Protein AF-A0A0R0M655-F1 (afdb_monomer_lite)

Radius of gyration: 24.69 Å; chains: 1; bounding box: 55×78×70 Å

Structure (mmCIF, N/CA/C/O backbone):
data_AF-A0A0R0M655-F1
#
_entry.id   AF-A0A0R0M655-F1
#
loop_
_atom_site.group_PDB
_atom_site.id
_atom_site.type_symbol
_atom_site.label_atom_id
_atom_site.label_alt_id
_atom_site.label_comp_id
_atom_site.label_asym_id
_atom_site.label_entity_id
_atom_site.label_seq_id
_atom_site.pdbx_PDB_ins_code
_atom_site.Cartn_x
_atom_site.Cartn_y
_atom_site.Cartn_z
_atom_site.occupancy
_atom_site.B_iso_or_equiv
_atom_site.auth_seq_id
_atom_site.auth_comp_id
_atom_site.auth_asym_id
_atom_site.auth_atom_id
_atom_site.pdbx_PDB_model_num
ATOM 1 N N . MET A 1 1 ? -12.885 -9.183 21.866 1.00 70.94 1 MET A N 1
ATOM 2 C CA . MET A 1 1 ? -13.455 -9.940 20.725 1.00 70.94 1 MET A CA 1
ATOM 3 C C . MET A 1 1 ? -13.372 -9.062 19.484 1.00 70.94 1 MET A C 1
ATOM 5 O O . MET A 1 1 ? -13.630 -7.865 19.609 1.00 70.94 1 MET A O 1
ATOM 9 N N . LEU A 1 2 ? -12.959 -9.618 18.338 1.00 75.00 2 LEU A N 1
ATOM 10 C CA . LEU A 1 2 ? -13.003 -8.901 17.060 1.00 75.00 2 LEU A CA 1
ATOM 11 C C . LEU A 1 2 ? -14.464 -8.648 16.699 1.00 75.00 2 LEU A C 1
ATOM 13 O O . LEU A 1 2 ? -15.230 -9.602 16.621 1.00 75.00 2 LEU A O 1
ATOM 17 N N . VAL A 1 3 ? -14.828 -7.379 16.528 1.00 75.56 3 VAL A N 1
ATOM 18 C CA . VAL A 1 3 ? -16.195 -6.992 16.172 1.00 75.56 3 VAL A CA 1
ATOM 19 C C . VAL A 1 3 ? -16.318 -6.842 14.666 1.00 75.56 3 VAL A C 1
ATOM 21 O O . VAL A 1 3 ? -17.218 -7.428 14.093 1.00 75.56 3 VAL A O 1
ATOM 24 N N . SER A 1 4 ? -15.424 -6.089 14.021 1.00 87.25 4 SER A N 1
ATOM 25 C CA . SER A 1 4 ? -15.444 -5.888 12.566 1.00 87.25 4 SER A CA 1
ATOM 26 C C . SER A 1 4 ? -14.122 -5.315 12.043 1.00 87.25 4 SER A C 1
ATOM 28 O O . SER A 1 4 ? -13.258 -4.883 12.816 1.00 87.25 4 SER A O 1
ATOM 30 N N . LEU A 1 5 ? -13.964 -5.322 10.717 1.00 91.25 5 LEU A N 1
ATOM 31 C CA . LEU A 1 5 ? -12.872 -4.670 10.000 1.00 91.25 5 LEU A CA 1
ATOM 32 C C . LEU A 1 5 ? -13.436 -3.745 8.933 1.00 91.25 5 LEU A C 1
ATOM 34 O O . LEU A 1 5 ? -14.319 -4.140 8.170 1.00 91.25 5 LEU A O 1
ATOM 38 N N . SER A 1 6 ? -12.861 -2.553 8.839 1.00 92.25 6 SER A N 1
ATOM 39 C CA . SER A 1 6 ? -13.280 -1.560 7.864 1.00 92.25 6 SER A CA 1
ATOM 40 C C . SER A 1 6 ? -12.094 -0.916 7.161 1.00 92.25 6 SER A C 1
ATOM 42 O O . SER A 1 6 ? -11.014 -0.801 7.737 1.00 92.25 6 SER A O 1
ATOM 44 N N . ILE A 1 7 ? -12.299 -0.485 5.920 1.00 94.62 7 ILE A N 1
ATOM 45 C CA . ILE A 1 7 ? -11.318 0.274 5.142 1.00 94.62 7 ILE A CA 1
ATOM 46 C C . ILE A 1 7 ? -11.792 1.712 5.041 1.00 94.62 7 ILE A C 1
ATOM 48 O O . ILE A 1 7 ? -12.784 1.940 4.367 1.00 94.62 7 ILE A O 1
ATOM 52 N N . ILE A 1 8 ? -11.096 2.658 5.668 1.00 93.69 8 ILE A N 1
ATOM 53 C CA . ILE A 1 8 ? -11.367 4.091 5.503 1.00 93.69 8 ILE A CA 1
ATOM 54 C C . ILE A 1 8 ? -10.490 4.622 4.375 1.00 93.69 8 ILE A C 1
ATOM 56 O O . ILE A 1 8 ? -9.272 4.442 4.417 1.00 93.69 8 ILE A O 1
ATOM 60 N N . HIS A 1 9 ? -11.096 5.276 3.391 1.00 94.69 9 HIS A N 1
ATOM 61 C CA . HIS A 1 9 ? -10.393 5.942 2.301 1.00 94.69 9 HIS A CA 1
ATOM 62 C C . HIS A 1 9 ? -10.374 7.456 2.538 1.00 94.69 9 HIS A C 1
ATOM 64 O O . HIS A 1 9 ? -11.423 8.089 2.515 1.00 94.69 9 HIS A O 1
ATOM 70 N N . PHE A 1 10 ? -9.186 8.026 2.734 1.00 92.94 10 PHE A N 1
ATOM 71 C CA . PHE A 1 10 ? -8.955 9.466 2.798 1.00 92.94 10 PHE A CA 1
ATOM 72 C C . PHE A 1 10 ? -8.415 9.966 1.456 1.00 92.94 10 PHE A C 1
ATOM 74 O O . PHE A 1 10 ? -7.309 9.591 1.048 1.00 92.94 10 PHE A O 1
ATOM 81 N N . GLU A 1 11 ? -9.184 10.820 0.784 1.00 90.62 11 GLU A N 1
ATOM 82 C CA . GLU A 1 11 ? -8.738 11.501 -0.433 1.00 90.62 11 GLU A CA 1
ATOM 83 C C . GLU A 1 11 ? -8.268 12.912 -0.080 1.00 90.62 11 GLU A C 1
ATOM 85 O O . GLU A 1 11 ? -9.074 13.760 0.293 1.00 90.62 11 GLU A O 1
ATOM 90 N N . CYS A 1 12 ? -6.964 13.156 -0.189 1.00 88.94 12 CYS A N 1
ATOM 91 C CA . CYS A 1 12 ? -6.378 14.489 -0.051 1.00 88.94 12 CYS A CA 1
ATOM 92 C C . CYS A 1 12 ? -6.313 15.187 -1.414 1.00 88.94 12 CYS A C 1
ATOM 94 O O . CYS A 1 12 ? -6.464 14.551 -2.459 1.00 88.94 12 CYS A O 1
ATOM 96 N N . THR A 1 13 ? -6.004 16.484 -1.435 1.00 83.12 13 THR A N 1
ATOM 97 C CA . THR A 1 13 ? -5.699 17.159 -2.704 1.00 83.12 13 THR A CA 1
ATOM 98 C C . THR A 1 13 ? -4.403 16.595 -3.303 1.00 83.12 13 THR A C 1
ATOM 100 O O . THR A 1 13 ? -3.372 16.575 -2.624 1.00 83.12 13 THR A O 1
ATOM 103 N N . GLY A 1 14 ? -4.435 16.170 -4.570 1.00 87.00 14 GLY A N 1
ATOM 104 C CA . GLY A 1 14 ? -3.282 15.615 -5.294 1.00 87.00 14 GLY A CA 1
ATOM 105 C C . GLY A 1 14 ? -3.545 14.223 -5.882 1.00 87.00 14 GLY A C 1
ATOM 106 O O . GLY A 1 14 ? -4.688 13.785 -5.979 1.00 87.00 14 GLY A O 1
ATOM 107 N N . SER A 1 15 ? -2.482 13.529 -6.306 1.00 89.62 15 SER A N 1
ATOM 108 C CA . SER A 1 15 ? -2.548 12.167 -6.877 1.00 89.62 15 SER A CA 1
ATOM 109 C C . SER A 1 15 ? -2.462 11.050 -5.828 1.00 89.62 15 SER A C 1
ATOM 111 O O . SER A 1 15 ? -2.791 9.895 -6.128 1.00 89.62 15 SER A O 1
ATOM 113 N N . LYS A 1 16 ? -2.007 11.376 -4.610 1.00 94.69 16 LYS A N 1
ATOM 114 C CA . LYS A 1 16 ? -1.809 10.428 -3.509 1.00 94.69 16 LYS A CA 1
ATOM 115 C C . LYS A 1 16 ? -3.070 10.299 -2.647 1.00 94.69 16 LYS A C 1
ATOM 117 O O . LYS A 1 16 ? -3.687 11.288 -2.263 1.00 94.69 16 LYS A O 1
ATOM 122 N N . GLN A 1 17 ? -3.414 9.063 -2.304 1.00 94.88 17 GLN A N 1
ATOM 123 C CA . GLN A 1 17 ? -4.550 8.679 -1.463 1.00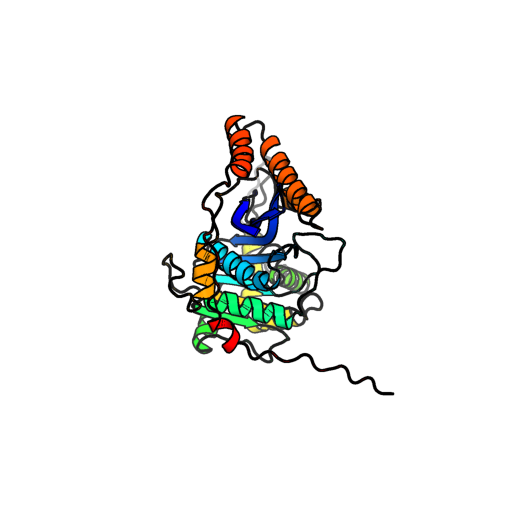 94.88 17 GLN A CA 1
ATOM 124 C C . GLN A 1 17 ? -4.059 7.835 -0.282 1.00 94.88 17 GLN A C 1
ATOM 126 O O . GLN A 1 17 ? -3.101 7.066 -0.422 1.00 94.88 17 GLN A O 1
ATOM 131 N N . ILE A 1 18 ? -4.723 7.949 0.874 1.00 96.94 18 ILE A N 1
ATOM 132 C CA . ILE A 1 18 ? -4.410 7.150 2.069 1.00 96.94 18 ILE A CA 1
ATOM 133 C C . ILE A 1 18 ? -5.587 6.251 2.423 1.00 96.94 18 ILE A C 1
ATOM 135 O O . ILE A 1 18 ? -6.720 6.701 2.562 1.00 96.94 18 ILE A O 1
ATOM 139 N N . PHE A 1 19 ? -5.305 4.973 2.648 1.00 97.69 19 PHE A N 1
ATOM 140 C CA . PHE A 1 19 ? -6.289 3.999 3.107 1.00 97.69 19 PHE A CA 1
ATOM 141 C C . PHE A 1 19 ? -5.895 3.484 4.479 1.00 97.69 19 PHE A C 1
ATOM 143 O O . PHE A 1 19 ? -4.747 3.087 4.670 1.00 97.69 19 PHE A O 1
ATOM 150 N N . PHE A 1 20 ? -6.835 3.419 5.416 1.00 97.50 20 PHE A N 1
ATOM 151 C CA . PHE A 1 20 ? -6.651 2.770 6.713 1.00 97.50 20 PHE A CA 1
ATOM 152 C C . PHE A 1 20 ? -7.454 1.480 6.779 1.00 97.50 20 PHE A C 1
ATOM 154 O O . PHE A 1 20 ? -8.659 1.491 6.560 1.00 97.50 20 PHE A O 1
ATOM 161 N N . LEU A 1 21 ? -6.808 0.386 7.176 1.00 96.88 21 LEU A N 1
ATOM 162 C CA . LEU A 1 21 ? -7.503 -0.775 7.715 1.00 96.88 21 LEU A CA 1
ATOM 163 C C . LEU A 1 21 ? -7.728 -0.524 9.206 1.00 96.88 21 LEU A C 1
ATOM 165 O O . LEU A 1 21 ? -6.765 -0.464 9.975 1.00 96.88 21 LEU A O 1
ATOM 169 N N . VAL A 1 22 ? -8.985 -0.390 9.611 1.00 95.69 22 VAL A N 1
ATOM 170 C CA . VAL A 1 22 ? -9.403 -0.140 10.992 1.00 95.69 22 VAL A CA 1
ATOM 171 C C . VAL A 1 22 ? -10.070 -1.382 11.554 1.00 95.69 22 VAL A C 1
ATOM 173 O O . VAL A 1 22 ? -10.961 -1.968 10.942 1.00 95.69 22 VAL A O 1
ATOM 176 N N . GLN A 1 23 ? -9.629 -1.785 12.739 1.00 93.94 23 GLN A N 1
ATOM 177 C CA . GLN A 1 23 ? -10.195 -2.893 13.482 1.00 93.94 23 GLN A CA 1
ATOM 178 C C . GLN A 1 23 ? -11.063 -2.378 14.623 1.00 93.94 23 GLN A C 1
ATOM 180 O O . GLN A 1 23 ? -10.585 -1.632 15.479 1.00 93.94 23 GLN A O 1
ATOM 185 N N . LYS A 1 24 ? -12.325 -2.817 14.654 1.00 91.88 24 LYS A N 1
ATOM 186 C CA . LYS A 1 24 ? -13.229 -2.576 15.775 1.00 91.88 24 LYS A CA 1
ATOM 187 C C . LYS A 1 24 ? -13.068 -3.696 16.797 1.00 91.88 24 LYS A C 1
ATOM 189 O O . LYS A 1 24 ? -13.368 -4.860 16.515 1.00 91.88 24 LYS A O 1
ATOM 194 N N . LEU A 1 25 ? -12.595 -3.352 17.989 1.00 91.50 25 LEU A N 1
ATOM 195 C CA . LEU A 1 25 ? -12.369 -4.292 19.085 1.00 91.50 25 LEU A CA 1
ATOM 196 C C . LEU A 1 25 ? -13.248 -3.936 20.277 1.00 91.50 25 LEU A C 1
ATOM 198 O O . LEU A 1 25 ? -13.269 -2.791 20.718 1.00 91.50 25 LEU A O 1
ATOM 202 N N . LYS A 1 26 ? -13.922 -4.937 20.847 1.00 90.69 26 LYS A N 1
ATOM 203 C CA . LYS A 1 26 ? -14.566 -4.818 22.161 1.00 90.69 26 LYS A CA 1
ATOM 204 C C . LYS A 1 26 ? -13.667 -5.452 23.218 1.00 90.69 26 LYS A C 1
ATOM 206 O O . LYS A 1 26 ? -13.375 -6.655 23.123 1.00 90.69 26 LYS A O 1
ATOM 211 N N . LYS A 1 27 ? -13.242 -4.656 24.202 1.00 91.00 27 LYS A N 1
ATOM 212 C CA . LYS A 1 27 ? -12.564 -5.116 25.424 1.00 91.00 27 LYS A CA 1
ATOM 213 C C . LYS A 1 27 ? -13.353 -4.612 26.625 1.00 91.00 27 LYS A C 1
ATOM 215 O O . LYS A 1 27 ? -13.578 -3.412 26.762 1.00 91.00 27 LYS A O 1
ATOM 220 N N . ASP A 1 28 ? -13.808 -5.549 27.448 1.00 90.12 28 ASP A N 1
ATOM 221 C CA . ASP A 1 28 ? -14.716 -5.295 28.565 1.00 90.12 28 ASP A CA 1
ATOM 222 C C . ASP A 1 28 ? -15.976 -4.536 28.103 1.00 90.12 28 ASP A C 1
ATOM 224 O O . ASP A 1 28 ? -16.728 -5.018 27.249 1.00 90.12 28 ASP A O 1
ATOM 228 N N . VAL A 1 29 ? -16.186 -3.332 28.636 1.00 89.12 29 VAL A N 1
ATOM 229 C CA . VAL A 1 29 ? -17.304 -2.439 28.300 1.00 89.12 29 VAL A CA 1
ATOM 230 C C . VAL A 1 29 ? -16.948 -1.380 27.251 1.00 89.12 29 VAL A C 1
ATOM 232 O O . VAL A 1 29 ? -17.822 -0.622 26.842 1.00 89.12 29 VAL A O 1
ATOM 235 N N . LYS A 1 30 ? -15.689 -1.313 26.797 1.00 90.19 30 LYS A N 1
ATOM 236 C CA . LYS A 1 30 ? -15.210 -0.292 25.852 1.00 90.19 30 LYS A CA 1
ATOM 237 C C . LYS A 1 30 ? -15.072 -0.846 24.430 1.00 90.19 30 LYS A C 1
ATOM 239 O O . LYS A 1 30 ? -14.717 -2.011 24.219 1.00 90.19 30 LYS A O 1
ATOM 244 N N . ILE A 1 31 ? -15.332 0.018 23.449 1.00 90.44 31 ILE A N 1
ATOM 245 C CA . ILE A 1 31 ? -15.137 -0.240 22.018 1.00 90.44 31 ILE A CA 1
ATOM 246 C C . ILE A 1 31 ? -13.997 0.649 21.523 1.00 90.44 31 ILE A C 1
ATOM 248 O O . ILE A 1 31 ? -14.005 1.849 21.776 1.00 90.44 31 ILE A O 1
ATOM 252 N N . PHE A 1 32 ? -13.053 0.054 20.800 1.00 92.31 32 PHE A N 1
ATOM 253 C CA . PHE A 1 32 ? -11.907 0.732 20.202 1.00 92.31 32 PHE A CA 1
ATOM 254 C C . PHE A 1 32 ? -11.952 0.599 18.678 1.00 92.31 32 PHE A C 1
ATOM 256 O O . PHE A 1 32 ? -12.207 -0.494 18.166 1.00 92.31 32 PHE A O 1
ATOM 263 N N . PHE A 1 33 ? -11.656 1.685 17.970 1.00 93.38 33 PHE A N 1
ATOM 264 C CA . PHE A 1 33 ? -11.451 1.754 16.527 1.00 93.38 33 PHE A CA 1
ATOM 265 C C . PHE A 1 33 ? -9.967 1.979 16.261 1.00 93.38 33 PHE A C 1
ATOM 267 O O . PHE A 1 33 ? -9.453 3.093 16.281 1.00 93.38 33 PHE A O 1
ATOM 274 N N . THR A 1 34 ? -9.238 0.893 16.044 1.00 94.50 34 THR A N 1
ATOM 275 C CA . THR A 1 34 ? -7.778 0.934 15.966 1.00 94.50 34 THR A CA 1
ATOM 276 C C . THR A 1 34 ? -7.314 0.768 14.521 1.00 94.50 34 THR A C 1
ATOM 278 O O . THR A 1 34 ? -7.527 -0.301 13.943 1.00 94.50 34 THR A O 1
ATOM 281 N N . PRO A 1 35 ? -6.626 1.758 13.922 1.00 95.69 35 PRO A N 1
ATOM 282 C CA . PRO A 1 35 ? -5.867 1.545 12.697 1.00 95.69 35 PRO A CA 1
ATOM 283 C C . PRO A 1 35 ? -4.814 0.450 12.897 1.00 95.69 35 PRO A C 1
ATOM 285 O O . PRO A 1 35 ? -3.936 0.525 13.760 1.00 95.69 35 PRO A O 1
ATOM 288 N N . VAL A 1 36 ? -4.902 -0.606 12.098 1.00 95.56 36 VAL A N 1
ATOM 289 C CA . VAL A 1 36 ? -4.018 -1.780 12.175 1.00 95.56 36 VAL A CA 1
ATOM 290 C C . VAL A 1 36 ? -3.048 -1.853 10.999 1.00 95.56 36 VAL A C 1
ATOM 292 O O . VAL A 1 36 ? -1.945 -2.399 11.143 1.00 95.56 36 VAL A O 1
ATOM 295 N N . ALA A 1 37 ? -3.434 -1.272 9.863 1.00 97.00 37 ALA A N 1
ATOM 296 C CA . ALA A 1 37 ? -2.602 -1.069 8.687 1.00 97.00 37 ALA A CA 1
ATOM 297 C C . ALA A 1 37 ? -3.004 0.219 7.960 1.00 97.00 37 ALA A C 1
ATOM 299 O O . ALA A 1 37 ? -4.132 0.684 8.101 1.00 97.00 37 ALA A O 1
ATOM 300 N N . ALA A 1 38 ? -2.084 0.769 7.177 1.00 97.94 38 ALA A N 1
ATOM 301 C CA . ALA A 1 38 ? -2.349 1.867 6.266 1.00 97.94 38 ALA A CA 1
ATOM 302 C C . ALA A 1 38 ? -1.604 1.667 4.948 1.00 97.94 38 ALA A C 1
ATOM 304 O O . ALA A 1 38 ? -0.556 1.016 4.921 1.00 97.94 38 ALA A O 1
ATOM 305 N N . ALA A 1 39 ? -2.156 2.237 3.882 1.00 98.00 39 ALA A N 1
ATOM 306 C CA . ALA A 1 39 ? -1.580 2.263 2.550 1.00 98.00 39 ALA A CA 1
ATOM 307 C C . ALA A 1 39 ? -1.529 3.689 2.014 1.00 98.00 39 ALA A C 1
ATOM 309 O O . ALA A 1 39 ? -2.521 4.402 2.128 1.00 98.00 39 ALA A O 1
ATOM 310 N N . ILE A 1 40 ? -0.405 4.064 1.404 1.00 97.94 40 ILE A N 1
ATOM 311 C CA . ILE A 1 40 ? -0.308 5.236 0.531 1.00 97.94 40 ILE A CA 1
ATOM 312 C C . ILE A 1 40 ? -0.278 4.716 -0.897 1.00 97.94 40 ILE A C 1
ATOM 314 O O . ILE A 1 40 ? 0.557 3.870 -1.238 1.00 97.94 40 ILE A O 1
ATOM 318 N N . ILE A 1 41 ? -1.205 5.212 -1.705 1.00 97.06 41 ILE A N 1
ATOM 319 C CA . ILE A 1 41 ? -1.360 4.826 -3.099 1.00 97.06 41 ILE A CA 1
ATOM 320 C C . ILE A 1 41 ? -1.312 6.079 -3.953 1.00 97.06 41 ILE A C 1
ATOM 322 O O . ILE A 1 41 ? -1.997 7.052 -3.654 1.00 97.06 41 ILE A O 1
ATOM 326 N N . GLU A 1 42 ? -0.559 6.031 -5.040 1.00 96.19 42 GLU A N 1
ATOM 327 C CA . GLU A 1 42 ? -0.583 7.062 -6.063 1.00 96.19 42 GLU A CA 1
ATOM 328 C C . GLU A 1 42 ? -1.182 6.487 -7.346 1.00 96.19 42 GLU A C 1
ATOM 330 O O . GLU A 1 42 ? -0.764 5.429 -7.826 1.00 96.19 42 GLU A O 1
ATOM 335 N N . LYS A 1 43 ? -2.172 7.179 -7.914 1.00 92.69 43 LYS A N 1
ATOM 336 C CA . LYS A 1 43 ? -2.754 6.816 -9.208 1.00 92.69 43 LYS A CA 1
ATOM 337 C C . LYS A 1 43 ? -2.353 7.856 -10.248 1.00 92.69 43 LYS A C 1
ATOM 339 O O . LYS A 1 43 ? -2.613 9.042 -10.062 1.00 92.69 43 LYS A O 1
ATOM 344 N N . LYS A 1 44 ? -1.737 7.404 -11.341 1.00 92.12 44 LYS A N 1
ATOM 345 C CA . LYS A 1 44 ? -1.359 8.240 -12.488 1.00 92.12 44 LYS A CA 1
ATOM 346 C C . LYS A 1 44 ? -1.883 7.597 -13.759 1.00 92.12 44 LYS A C 1
ATOM 348 O O . LYS A 1 44 ? -1.474 6.491 -14.100 1.00 92.12 44 LYS A O 1
ATOM 353 N N . ASP A 1 45 ? -2.796 8.289 -14.431 1.00 88.06 45 ASP A N 1
ATOM 354 C CA . ASP A 1 45 ? -3.471 7.817 -15.638 1.00 88.06 45 ASP A CA 1
ATOM 355 C C . ASP A 1 45 ? -4.042 6.396 -15.452 1.00 88.06 45 ASP A C 1
ATOM 357 O O . ASP A 1 45 ? -4.967 6.153 -14.673 1.00 88.06 45 ASP A O 1
ATOM 361 N N . THR A 1 46 ? -3.445 5.441 -16.153 1.00 88.19 46 THR A N 1
ATOM 362 C CA . THR A 1 46 ? -3.801 4.025 -16.224 1.00 88.19 46 THR A CA 1
ATOM 363 C C . THR A 1 46 ? -2.963 3.147 -15.292 1.00 88.19 46 THR A C 1
ATOM 365 O O . THR A 1 46 ? -3.140 1.924 -15.283 1.00 88.19 46 THR A O 1
ATOM 368 N N . ALA A 1 47 ? -2.047 3.736 -14.522 1.00 92.19 47 ALA A N 1
ATOM 369 C CA . ALA A 1 47 ? -1.113 3.053 -13.642 1.00 92.19 47 ALA A CA 1
ATOM 370 C C . ALA A 1 47 ? -1.411 3.311 -12.159 1.00 92.19 47 ALA A C 1
ATOM 372 O O . ALA A 1 47 ? -1.877 4.384 -11.761 1.00 92.19 47 ALA A O 1
ATOM 373 N N . LEU A 1 48 ? -1.113 2.309 -11.334 1.00 94.94 48 LEU A N 1
ATOM 374 C CA . LEU A 1 48 ? -1.288 2.359 -9.888 1.00 94.94 48 LEU A CA 1
ATOM 375 C C . LEU A 1 48 ? 0.038 2.042 -9.200 1.00 94.94 48 LEU A C 1
ATOM 377 O O . LEU A 1 48 ? 0.653 1.014 -9.479 1.00 94.94 48 LEU A O 1
ATOM 381 N N . PHE A 1 49 ? 0.459 2.901 -8.281 1.00 96.75 49 PHE A N 1
ATOM 382 C CA . PHE A 1 49 ? 1.676 2.719 -7.505 1.00 96.75 49 PHE A CA 1
ATOM 383 C C . PHE A 1 49 ? 1.357 2.596 -6.025 1.00 96.75 49 PHE A C 1
ATOM 385 O O . PHE A 1 49 ? 0.741 3.476 -5.424 1.00 96.75 49 PHE A O 1
ATOM 392 N N . ILE A 1 50 ? 1.800 1.493 -5.426 1.00 97.56 50 ILE A N 1
ATOM 393 C CA . ILE A 1 50 ? 1.737 1.316 -3.979 1.00 97.56 50 ILE A CA 1
ATOM 394 C C . ILE A 1 50 ? 3.030 1.865 -3.385 1.00 97.56 50 ILE A C 1
ATOM 396 O O . ILE A 1 50 ? 4.049 1.171 -3.333 1.00 97.56 50 ILE A O 1
ATOM 400 N N . GLU A 1 51 ? 2.975 3.120 -2.947 1.00 96.69 51 GLU A N 1
ATOM 401 C CA . GLU A 1 51 ? 4.125 3.837 -2.400 1.00 96.69 51 GLU A CA 1
ATOM 402 C C . GLU A 1 51 ? 4.554 3.257 -1.050 1.00 96.69 51 GLU A C 1
ATOM 404 O O . GLU A 1 51 ? 5.738 3.003 -0.812 1.00 96.69 51 GLU A O 1
ATOM 409 N N . ALA A 1 52 ? 3.586 3.019 -0.161 1.00 96.62 52 ALA A N 1
ATOM 410 C CA . ALA A 1 52 ? 3.863 2.546 1.185 1.00 96.62 52 ALA A CA 1
ATOM 411 C C . ALA A 1 52 ? 2.739 1.664 1.731 1.00 96.62 52 ALA A C 1
ATOM 413 O O . ALA A 1 52 ? 1.558 1.949 1.556 1.00 96.62 52 ALA A O 1
ATOM 414 N N . ILE A 1 53 ? 3.127 0.631 2.481 1.00 96.69 53 ILE A N 1
ATOM 415 C CA . ILE A 1 53 ? 2.255 -0.068 3.426 1.00 96.69 53 ILE A CA 1
ATOM 416 C C . ILE A 1 53 ? 2.934 -0.066 4.779 1.00 96.69 53 ILE A C 1
ATOM 418 O O . ILE A 1 53 ? 4.098 -0.453 4.906 1.00 96.69 53 ILE A O 1
ATOM 422 N N . ASP A 1 54 ? 2.180 0.312 5.798 1.00 96.19 54 ASP A N 1
ATOM 423 C CA . ASP A 1 54 ? 2.646 0.310 7.171 1.00 96.19 54 ASP A CA 1
ATOM 424 C C . ASP A 1 54 ? 1.610 -0.346 8.085 1.00 96.19 54 ASP A C 1
ATOM 426 O O . ASP A 1 54 ? 0.426 -0.437 7.777 1.00 96.19 54 ASP A O 1
ATOM 430 N N . THR A 1 55 ? 2.061 -0.839 9.230 1.00 95.06 55 THR A N 1
ATOM 431 C CA . THR A 1 55 ? 1.204 -1.495 10.223 1.00 95.0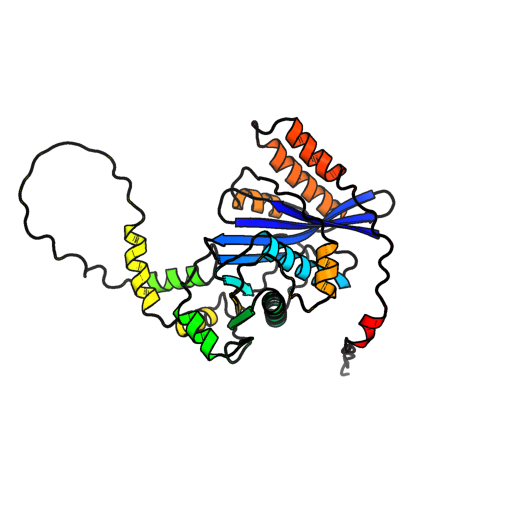6 55 THR A CA 1
ATOM 432 C C . THR A 1 55 ? 1.518 -0.999 11.621 1.00 95.06 55 THR A C 1
ATOM 434 O O . THR A 1 55 ? 2.683 -0.845 11.984 1.00 95.06 55 THR A O 1
ATOM 437 N N . THR A 1 56 ? 0.500 -0.798 12.451 1.00 93.69 56 THR A N 1
ATOM 438 C CA . THR A 1 56 ? 0.727 -0.398 13.849 1.00 93.69 56 THR A CA 1
ATOM 439 C C . THR A 1 56 ? 1.207 -1.576 14.685 1.00 93.69 56 THR A C 1
ATOM 441 O O . THR A 1 56 ? 1.914 -1.418 15.672 1.00 93.69 56 THR A O 1
ATOM 444 N N . GLY A 1 57 ? 0.853 -2.794 14.297 1.00 92.06 57 GLY A N 1
ATOM 445 C CA . GLY A 1 57 ? 1.160 -3.979 15.081 1.00 92.06 57 GLY A CA 1
ATOM 446 C C . GLY A 1 57 ? 0.067 -4.353 16.093 1.00 92.06 57 GLY A C 1
ATOM 447 O O . GLY A 1 57 ? 0.180 -5.378 16.758 1.00 92.06 57 GLY A O 1
ATOM 448 N N . LEU A 1 58 ? -1.002 -3.554 16.170 1.00 93.31 58 LEU A N 1
ATOM 449 C CA . LEU A 1 58 ? -2.087 -3.683 17.148 1.00 93.31 58 LEU A CA 1
ATOM 450 C C . LEU A 1 58 ? -3.220 -4.628 16.720 1.00 93.31 58 LEU A C 1
ATOM 452 O O . LEU A 1 58 ? -4.250 -4.689 17.377 1.00 93.31 58 LEU A O 1
ATOM 456 N N . PHE A 1 59 ? -3.047 -5.347 15.611 1.00 94.25 59 PHE A N 1
ATOM 457 C CA . PHE A 1 59 ? -4.063 -6.260 15.094 1.00 94.25 59 PHE A CA 1
ATOM 458 C C . PHE A 1 59 ? -4.300 -7.438 16.052 1.00 94.25 59 PHE A C 1
ATOM 460 O O . PHE A 1 59 ? -3.350 -8.148 16.393 1.00 94.25 59 PHE A O 1
ATOM 467 N N . GLU A 1 60 ? -5.560 -7.692 16.411 1.00 93.12 60 GLU A N 1
ATOM 468 C CA . GLU A 1 60 ? -5.978 -8.820 17.252 1.00 93.12 60 GLU A CA 1
ATOM 469 C C . GLU A 1 60 ? -6.967 -9.750 16.514 1.00 93.12 60 GLU A C 1
ATOM 471 O O . GLU A 1 60 ? -8.043 -9.307 16.119 1.00 93.12 60 GLU A O 1
ATOM 476 N N . PRO A 1 61 ? -6.671 -11.052 16.339 1.00 92.31 61 PRO A N 1
ATOM 477 C CA . PRO A 1 61 ? -5.503 -11.770 16.845 1.00 92.31 61 PRO A CA 1
ATOM 478 C C . PRO A 1 61 ? -4.257 -11.590 15.955 1.00 92.31 61 PRO A C 1
ATOM 480 O O . PRO A 1 61 ? -4.333 -11.572 14.725 1.00 92.31 61 PRO A O 1
ATOM 483 N N . ARG A 1 62 ? -3.089 -11.459 16.597 1.00 89.62 62 ARG A N 1
ATOM 484 C CA . ARG A 1 62 ? -1.817 -11.033 15.981 1.00 89.62 62 ARG A CA 1
ATOM 485 C C . ARG A 1 62 ? -1.357 -11.906 14.813 1.00 89.62 62 ARG A C 1
ATOM 487 O O . ARG A 1 62 ? -0.826 -11.389 13.832 1.00 89.62 62 ARG A O 1
ATOM 494 N N . ASP A 1 63 ? -1.547 -13.213 14.928 1.00 88.31 63 ASP A N 1
ATOM 495 C CA . ASP A 1 63 ? -1.163 -14.234 13.950 1.00 88.31 63 ASP A CA 1
ATOM 496 C C . ASP A 1 63 ? -1.902 -14.095 12.612 1.00 88.31 63 ASP A C 1
ATOM 498 O O . ASP A 1 63 ? -1.405 -14.547 11.581 1.00 88.31 63 ASP A O 1
ATOM 502 N N . LYS A 1 64 ? -3.055 -13.417 12.600 1.00 89.12 64 LYS A N 1
ATOM 503 C CA . LYS A 1 64 ? -3.850 -13.210 11.385 1.00 89.12 64 LYS A CA 1
ATOM 504 C C . LYS A 1 64 ? -3.557 -11.913 10.647 1.00 89.12 64 LYS A C 1
ATOM 506 O O . LYS A 1 64 ? -4.037 -11.755 9.525 1.00 89.12 64 LYS A O 1
ATOM 511 N N . GLN A 1 65 ? -2.749 -11.014 11.217 1.00 92.19 65 GLN A N 1
ATOM 512 C CA . GLN A 1 65 ? -2.523 -9.689 10.633 1.00 92.19 65 GLN A CA 1
ATOM 513 C C . GLN A 1 65 ? -2.068 -9.768 9.173 1.00 92.19 65 GLN A C 1
ATOM 515 O O . GLN A 1 65 ? -2.589 -9.037 8.342 1.00 92.19 65 GLN A O 1
ATOM 520 N N . THR A 1 66 ? -1.127 -10.655 8.842 1.00 92.00 66 THR A N 1
ATOM 521 C CA . THR A 1 66 ? -0.582 -10.761 7.479 1.00 92.00 66 THR A CA 1
ATOM 522 C C . THR A 1 66 ? -1.670 -11.028 6.438 1.00 92.00 66 THR A C 1
ATOM 524 O O . THR A 1 66 ? -1.701 -10.336 5.425 1.00 92.00 66 THR A O 1
ATOM 527 N N . TYR A 1 67 ? -2.591 -11.960 6.700 1.00 91.62 67 TYR A N 1
ATOM 528 C CA . TYR A 1 67 ? -3.664 -12.305 5.761 1.00 91.62 67 TYR A CA 1
ATOM 529 C C . TYR A 1 67 ? -4.668 -11.164 5.577 1.00 91.62 67 TYR A C 1
ATOM 531 O O . TYR A 1 67 ? -5.120 -10.896 4.462 1.00 91.62 67 TYR A O 1
ATOM 539 N N . PHE A 1 68 ? -4.995 -10.455 6.661 1.00 92.88 68 PHE A N 1
ATOM 540 C CA . PHE A 1 68 ? -5.868 -9.287 6.583 1.00 92.88 68 PHE A CA 1
ATOM 541 C C . PHE A 1 68 ? -5.177 -8.109 5.894 1.00 92.88 68 PHE A C 1
ATOM 543 O O . PHE A 1 68 ? -5.797 -7.469 5.058 1.00 92.88 68 PHE A O 1
ATOM 550 N N . THR A 1 69 ? -3.889 -7.853 6.131 1.00 95.25 69 THR A N 1
ATOM 551 C CA . THR A 1 69 ? -3.161 -6.810 5.391 1.00 95.25 69 THR A CA 1
ATOM 552 C C . THR A 1 69 ? -3.069 -7.135 3.895 1.00 95.25 69 THR A C 1
ATOM 554 O O . THR A 1 69 ? -3.214 -6.236 3.074 1.00 95.25 69 THR A O 1
ATOM 557 N N . GLN A 1 70 ? -2.887 -8.403 3.512 1.00 94.62 70 GLN A N 1
ATOM 558 C CA . GLN A 1 70 ? -2.919 -8.815 2.100 1.00 94.62 70 GLN A CA 1
ATOM 559 C C . GLN A 1 70 ? -4.296 -8.589 1.476 1.00 94.62 70 GLN A C 1
ATOM 561 O O . GLN A 1 70 ? -4.398 -7.969 0.422 1.00 94.62 70 GLN A O 1
ATOM 566 N N . SER A 1 71 ? -5.354 -9.040 2.154 1.00 92.56 71 SER A N 1
ATOM 567 C CA . SER A 1 71 ? -6.736 -8.860 1.689 1.00 92.56 71 SER A CA 1
ATOM 568 C C . SER A 1 71 ? -7.103 -7.377 1.570 1.00 92.56 71 SER A C 1
ATOM 570 O O . SER A 1 71 ? -7.751 -6.976 0.610 1.00 92.56 71 SER A O 1
ATOM 572 N N . PHE A 1 72 ? -6.625 -6.553 2.505 1.00 95.69 72 PHE A N 1
ATOM 573 C CA . PHE A 1 72 ? -6.760 -5.098 2.490 1.00 95.69 72 PHE A CA 1
ATOM 574 C C . PHE A 1 72 ? -6.127 -4.475 1.242 1.00 95.69 72 PHE A C 1
ATOM 576 O O . PHE A 1 72 ? -6.786 -3.709 0.546 1.00 95.69 72 PHE A O 1
ATOM 583 N N . ILE A 1 73 ? -4.887 -4.850 0.915 1.00 96.25 73 ILE A N 1
ATOM 584 C CA . ILE A 1 73 ? -4.192 -4.359 -0.284 1.00 96.25 73 ILE A CA 1
ATOM 585 C C . ILE A 1 73 ? -4.935 -4.776 -1.557 1.00 96.25 73 ILE A C 1
ATOM 587 O O . ILE A 1 73 ? -5.178 -3.939 -2.421 1.00 96.25 73 ILE A O 1
ATOM 591 N N . LEU A 1 74 ? -5.340 -6.046 -1.660 1.00 93.06 74 LEU A N 1
ATOM 592 C CA . LEU A 1 74 ? -6.091 -6.548 -2.816 1.00 93.06 74 LEU A CA 1
ATOM 593 C C . LEU A 1 74 ? -7.409 -5.791 -3.010 1.00 93.06 74 LEU A C 1
ATOM 595 O O . LEU A 1 74 ? -7.747 -5.431 -4.133 1.00 93.06 74 LEU A O 1
ATOM 599 N N . LYS A 1 75 ? -8.113 -5.489 -1.915 1.00 91.62 75 LYS A N 1
ATOM 600 C CA . LYS A 1 75 ? -9.364 -4.729 -1.952 1.00 91.62 75 LYS A CA 1
ATOM 601 C C . LYS A 1 75 ? -9.162 -3.280 -2.399 1.00 91.62 75 LYS A C 1
ATOM 603 O O . LYS A 1 75 ? -9.991 -2.759 -3.136 1.00 91.62 75 LYS A O 1
ATOM 608 N N . ILE A 1 76 ? -8.056 -2.640 -2.010 1.00 94.25 76 ILE A N 1
ATOM 609 C CA . ILE A 1 76 ? -7.695 -1.304 -2.513 1.00 94.25 76 ILE A CA 1
ATOM 610 C C . ILE A 1 76 ? -7.399 -1.348 -4.016 1.00 94.25 76 ILE A C 1
ATOM 612 O O . ILE A 1 76 ? -7.891 -0.501 -4.759 1.00 94.25 76 ILE A O 1
ATOM 616 N N . ILE A 1 77 ? -6.622 -2.338 -4.468 1.00 93.38 77 ILE A N 1
ATOM 617 C CA . ILE A 1 77 ? -6.296 -2.520 -5.890 1.00 93.38 77 ILE A CA 1
ATOM 618 C C . ILE A 1 77 ? -7.579 -2.715 -6.712 1.00 93.38 77 ILE A C 1
ATOM 620 O O . ILE A 1 77 ? -7.733 -2.089 -7.760 1.00 93.38 77 ILE A O 1
ATOM 624 N N . GLU A 1 78 ? -8.507 -3.545 -6.227 1.00 89.50 78 GLU A N 1
ATOM 625 C CA . GLU A 1 78 ? -9.819 -3.762 -6.850 1.00 89.50 78 GLU A CA 1
ATOM 626 C C . GLU A 1 78 ? -10.642 -2.478 -6.924 1.00 89.50 78 GLU A C 1
ATOM 628 O O . GLU A 1 78 ? -11.167 -2.142 -7.983 1.00 89.50 78 GLU A O 1
ATOM 633 N N . TYR A 1 79 ? -10.725 -1.758 -5.803 1.00 91.00 79 TYR A N 1
ATOM 634 C CA . TYR A 1 79 ? -11.501 -0.530 -5.677 1.00 91.00 79 TYR A CA 1
ATOM 635 C C . TYR A 1 79 ? -11.001 0.570 -6.621 1.00 91.00 79 TYR A C 1
ATOM 637 O O . TYR A 1 79 ? -11.798 1.207 -7.307 1.00 91.00 79 TYR A O 1
ATOM 645 N N . LEU A 1 80 ? -9.685 0.793 -6.673 1.00 91.00 80 LEU A N 1
ATOM 646 C CA . LEU A 1 80 ? -9.104 1.856 -7.493 1.00 91.00 80 LEU A CA 1
ATOM 647 C C . LEU A 1 80 ? -9.071 1.507 -8.978 1.00 91.00 80 LEU A C 1
ATOM 649 O O . LEU A 1 80 ? -9.220 2.406 -9.815 1.00 91.00 80 LEU A O 1
ATOM 653 N N . GLY A 1 81 ? -8.862 0.228 -9.297 1.00 88.75 81 GLY A N 1
ATOM 654 C CA . GLY A 1 81 ? -8.646 -0.252 -10.654 1.00 88.75 81 GLY A CA 1
ATOM 655 C C . GLY A 1 81 ? -7.386 0.328 -11.310 1.00 88.75 81 GLY A C 1
ATOM 656 O O . GLY A 1 81 ? -6.904 1.416 -10.986 1.00 88.75 81 GLY A O 1
ATOM 657 N N . TYR A 1 82 ? -6.846 -0.407 -12.275 1.00 88.75 82 TYR A N 1
ATOM 658 C CA . TYR A 1 82 ? -5.731 0.033 -13.111 1.00 88.75 82 TYR A CA 1
ATOM 659 C C . TYR A 1 82 ? -5.808 -0.673 -14.467 1.00 88.75 82 TYR A C 1
ATOM 661 O O . TYR A 1 82 ? -6.260 -1.820 -14.551 1.00 88.75 82 TYR A O 1
ATOM 669 N N . GLU A 1 83 ? -5.400 0.023 -15.527 1.00 85.50 83 GLU A N 1
ATOM 670 C CA . GLU A 1 83 ? -5.518 -0.470 -16.906 1.00 85.50 83 GLU A CA 1
ATOM 671 C C . GLU A 1 83 ? -4.176 -0.964 -17.445 1.00 85.50 83 GLU A C 1
ATOM 673 O O . GLU A 1 83 ? -4.113 -2.033 -18.049 1.00 85.50 83 GLU A O 1
ATOM 678 N N . ASN A 1 84 ? -3.093 -0.230 -17.179 1.00 87.38 84 ASN A N 1
ATOM 679 C CA . ASN A 1 84 ? -1.774 -0.533 -17.722 1.00 87.38 84 ASN A CA 1
ATOM 680 C C . ASN A 1 84 ? -0.967 -1.427 -16.785 1.00 87.38 84 ASN A C 1
ATOM 682 O O . ASN A 1 84 ? -0.595 -2.547 -17.148 1.00 87.38 84 ASN A O 1
ATOM 686 N N . HIS A 1 85 ? -0.649 -0.926 -15.590 1.00 91.69 85 HIS A N 1
ATOM 687 C CA . HIS A 1 85 ? 0.184 -1.660 -14.646 1.00 91.69 85 HIS A CA 1
ATOM 688 C C . HIS A 1 85 ? -0.013 -1.228 -13.199 1.00 91.69 85 HIS A C 1
ATOM 690 O O . HIS A 1 85 ? -0.414 -0.105 -12.901 1.00 91.69 85 HIS A O 1
ATOM 696 N N . LEU A 1 86 ? 0.297 -2.168 -12.320 1.00 94.69 86 LEU A N 1
ATOM 697 C CA . LEU A 1 86 ? 0.458 -1.991 -10.894 1.00 94.69 86 LEU A CA 1
ATOM 698 C C . LEU A 1 86 ? 1.952 -2.073 -10.591 1.00 94.69 86 LEU A C 1
ATOM 700 O O . LEU A 1 86 ? 2.632 -2.956 -11.108 1.00 94.69 86 LEU A O 1
ATOM 704 N N . GLU A 1 87 ? 2.479 -1.204 -9.743 1.00 95.69 87 GLU A N 1
ATOM 705 C CA . GLU A 1 87 ? 3.876 -1.281 -9.325 1.00 95.69 87 GLU A CA 1
ATOM 706 C C . GLU A 1 87 ? 4.079 -0.973 -7.844 1.00 95.69 87 GLU A C 1
ATOM 708 O O . GLU A 1 87 ? 3.287 -0.285 -7.200 1.00 95.69 87 GLU A O 1
ATOM 713 N N . CYS A 1 88 ? 5.151 -1.526 -7.280 1.00 96.75 88 CYS A N 1
ATOM 714 C CA . CYS A 1 88 ? 5.620 -1.169 -5.948 1.00 96.75 88 CYS A CA 1
ATOM 715 C C . CYS A 1 88 ? 7.135 -1.360 -5.830 1.00 96.75 88 CYS A C 1
ATOM 717 O O . CYS A 1 88 ? 7.731 -2.252 -6.449 1.00 96.75 88 CYS A O 1
ATOM 719 N N . PHE A 1 89 ? 7.746 -0.563 -4.959 1.00 95.62 89 PHE A N 1
ATOM 720 C CA . PHE A 1 89 ? 9.125 -0.751 -4.533 1.00 95.62 89 PHE A CA 1
ATOM 721 C C . PHE A 1 89 ? 9.171 -1.441 -3.170 1.00 95.62 89 PHE A C 1
ATOM 723 O O . PHE A 1 89 ? 8.814 -0.880 -2.137 1.00 95.62 89 PHE A O 1
ATOM 730 N N . SER A 1 90 ? 9.669 -2.672 -3.150 1.00 95.06 90 SER A N 1
ATOM 731 C CA . SER A 1 90 ? 9.865 -3.449 -1.933 1.00 95.06 90 SER A CA 1
ATOM 732 C C . SER A 1 90 ? 11.158 -3.032 -1.235 1.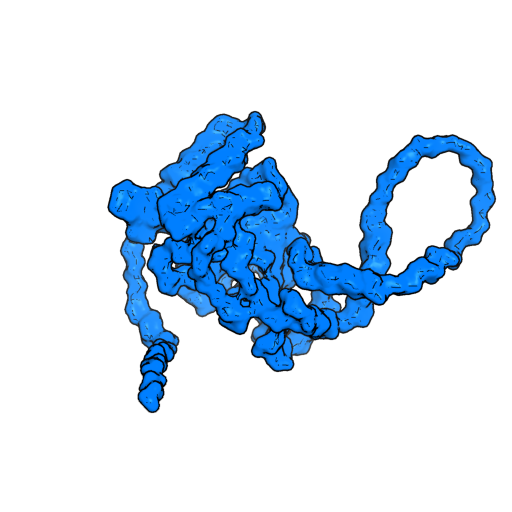00 95.06 90 SER A C 1
ATOM 734 O O . SER A 1 90 ? 12.202 -3.649 -1.447 1.00 95.06 90 SER A O 1
ATOM 736 N N . HIS A 1 91 ? 11.092 -2.023 -0.369 1.00 92.62 91 HIS A N 1
ATOM 737 C CA . HIS A 1 91 ? 12.218 -1.601 0.463 1.00 92.62 91 HIS A CA 1
ATOM 738 C C . HIS A 1 91 ? 11.779 -1.446 1.929 1.00 92.62 91 HIS A C 1
ATOM 740 O O . HIS A 1 91 ? 10.941 -0.592 2.221 1.00 92.62 91 HIS A O 1
ATOM 746 N N . PRO A 1 92 ? 12.294 -2.261 2.869 1.00 91.75 92 PRO A N 1
ATOM 747 C CA . PRO A 1 92 ? 11.853 -2.189 4.255 1.00 91.75 92 PRO A CA 1
ATOM 748 C C . PRO A 1 92 ? 12.361 -0.907 4.917 1.00 91.75 92 PRO A C 1
ATOM 750 O O . PRO A 1 92 ? 13.563 -0.653 4.957 1.00 91.75 92 PRO A O 1
ATOM 753 N N . LYS A 1 93 ? 11.440 -0.133 5.491 1.00 90.56 93 LYS A N 1
ATOM 754 C CA . LYS A 1 93 ? 11.735 1.040 6.322 1.00 90.56 93 LYS A CA 1
ATOM 755 C C . LYS A 1 93 ? 11.159 0.838 7.731 1.00 90.56 93 LYS A C 1
ATOM 757 O O . LYS A 1 93 ? 10.121 0.184 7.848 1.00 90.56 93 LYS A O 1
ATOM 762 N N . PRO A 1 94 ? 11.796 1.372 8.793 1.00 86.25 94 PRO A N 1
ATOM 763 C CA . PRO A 1 94 ? 11.313 1.217 10.170 1.00 86.25 94 PRO A CA 1
ATOM 764 C C . PRO A 1 94 ? 9.874 1.714 10.376 1.00 86.25 94 PRO A C 1
ATOM 766 O O . PRO A 1 94 ? 9.074 1.036 11.017 1.00 86.25 94 PRO A O 1
ATOM 769 N N . ALA A 1 95 ? 9.551 2.868 9.792 1.00 86.19 95 ALA A N 1
ATOM 770 C CA . ALA A 1 95 ? 8.221 3.461 9.764 1.00 86.19 95 ALA A CA 1
ATOM 771 C C . ALA A 1 95 ? 8.084 4.327 8.505 1.00 86.19 95 ALA A C 1
ATOM 773 O O . ALA A 1 95 ? 9.070 4.904 8.042 1.00 86.19 95 ALA A O 1
ATOM 774 N N . MET A 1 96 ? 6.874 4.396 7.952 1.00 91.56 96 MET A N 1
ATOM 775 C CA . MET A 1 96 ? 6.551 5.252 6.801 1.00 91.56 96 MET A CA 1
ATOM 776 C C . MET A 1 96 ? 5.287 6.074 7.055 1.00 91.56 96 MET A C 1
ATOM 778 O O . MET A 1 96 ? 5.260 7.266 6.768 1.00 91.56 96 MET A O 1
ATOM 782 N N . ILE A 1 97 ? 4.259 5.446 7.629 1.00 95.56 97 ILE A N 1
ATOM 783 C CA . ILE A 1 97 ? 2.958 6.074 7.893 1.00 95.56 97 ILE A CA 1
ATOM 784 C C . ILE A 1 97 ? 2.747 6.200 9.399 1.00 95.56 97 ILE A C 1
ATOM 786 O O . ILE A 1 97 ? 2.425 7.268 9.901 1.00 95.56 97 ILE A O 1
ATOM 790 N N . PHE A 1 98 ? 2.979 5.124 10.151 1.00 94.69 98 PHE A N 1
ATOM 791 C CA . PHE A 1 98 ? 2.812 5.137 11.601 1.00 94.69 98 PHE A CA 1
ATOM 792 C C . PHE A 1 98 ? 4.170 5.341 12.260 1.00 94.69 98 PHE A C 1
ATOM 794 O O . PHE A 1 98 ? 4.842 4.370 12.621 1.00 94.69 98 PHE A O 1
ATOM 801 N N . ILE A 1 99 ? 4.585 6.600 12.419 1.00 91.69 99 ILE A N 1
ATOM 802 C CA . ILE A 1 99 ? 5.834 6.928 13.113 1.00 91.69 99 ILE A CA 1
ATOM 803 C C . ILE A 1 99 ? 5.694 6.534 14.588 1.00 91.69 99 ILE A C 1
ATOM 805 O O . ILE A 1 99 ? 5.133 7.248 15.412 1.00 91.69 99 ILE A O 1
ATOM 809 N N . LYS A 1 100 ? 6.182 5.337 14.922 1.00 75.94 100 LYS A N 1
ATOM 810 C CA . LYS A 1 100 ? 6.252 4.829 16.292 1.00 75.94 100 LYS A CA 1
ATOM 811 C C . LYS A 1 100 ? 7.631 5.072 16.882 1.00 75.94 100 LYS A C 1
ATOM 813 O O . LYS A 1 100 ? 8.641 4.895 16.211 1.00 75.94 100 LYS A O 1
ATOM 818 N N . LYS A 1 101 ? 7.662 5.352 18.186 1.00 62.12 101 LYS A N 1
ATOM 819 C CA . LYS A 1 101 ? 8.895 5.392 18.990 1.00 62.12 101 LYS A CA 1
ATOM 820 C C . LYS A 1 101 ? 9.365 4.015 19.493 1.00 62.12 101 LYS A C 1
ATOM 822 O O . LYS A 1 101 ? 10.399 3.947 20.142 1.00 62.12 101 LYS A O 1
ATOM 827 N N . ASN A 1 102 ? 8.627 2.937 19.211 1.00 60.81 102 ASN A N 1
ATOM 828 C CA . ASN A 1 102 ? 8.912 1.595 19.738 1.00 60.81 102 ASN A CA 1
ATOM 829 C C . ASN A 1 102 ? 9.415 0.636 18.649 1.00 60.81 102 ASN A C 1
ATOM 831 O O . ASN A 1 102 ? 9.097 0.814 17.472 1.00 60.81 102 ASN A O 1
ATOM 835 N N . ASP A 1 103 ? 10.112 -0.423 19.077 1.00 66.62 103 ASP A N 1
ATOM 836 C CA . ASP A 1 103 ? 10.712 -1.479 18.249 1.00 66.62 103 ASP A CA 1
ATOM 837 C C . ASP A 1 103 ? 9.671 -2.288 17.459 1.00 66.62 103 ASP A C 1
ATOM 839 O O . ASP A 1 103 ? 9.285 -3.410 17.804 1.00 66.62 103 ASP A O 1
ATOM 843 N N . LYS A 1 104 ? 9.190 -1.721 16.354 1.00 76.06 104 LYS A N 1
ATOM 844 C CA . LYS A 1 104 ? 8.421 -2.470 15.370 1.00 76.06 104 LYS A CA 1
ATOM 845 C C . LYS A 1 104 ? 9.337 -3.500 14.707 1.00 76.06 104 LYS A C 1
ATOM 847 O O . LYS A 1 104 ? 10.440 -3.182 14.269 1.00 76.06 104 LYS A O 1
ATOM 852 N N . TYR A 1 105 ? 8.854 -4.737 14.572 1.00 82.88 105 TYR A N 1
ATOM 853 C CA . TYR A 1 105 ? 9.569 -5.754 13.804 1.00 82.88 105 TYR A CA 1
ATOM 854 C C . TYR A 1 105 ? 9.722 -5.306 12.347 1.00 82.88 105 TYR A C 1
ATOM 856 O O . TYR A 1 105 ? 8.743 -5.253 11.595 1.00 82.88 105 TYR A O 1
ATOM 864 N N . LEU A 1 106 ? 10.960 -5.020 11.951 1.00 86.38 106 LEU A N 1
ATOM 865 C CA . LEU A 1 106 ? 11.298 -4.735 10.569 1.00 86.38 106 LEU A CA 1
ATOM 866 C C . LEU A 1 106 ? 11.367 -6.047 9.786 1.00 86.38 106 LEU A C 1
ATOM 868 O O . LEU A 1 106 ? 12.154 -6.948 10.090 1.00 86.38 106 LEU A O 1
ATOM 872 N N . VAL A 1 107 ? 10.526 -6.160 8.760 1.00 88.94 107 VAL A N 1
ATOM 873 C CA . VAL A 1 107 ? 10.512 -7.336 7.892 1.00 88.94 107 VAL A CA 1
ATOM 874 C C . VAL A 1 107 ? 11.824 -7.392 7.117 1.00 88.94 107 VAL A C 1
ATOM 876 O O . VAL A 1 107 ? 12.250 -6.410 6.513 1.00 88.94 107 VAL A O 1
ATOM 879 N N . ASN A 1 108 ? 12.466 -8.562 7.111 1.00 93.06 108 ASN A N 1
ATOM 880 C CA . ASN A 1 108 ? 13.656 -8.781 6.294 1.00 93.06 108 ASN A CA 1
ATOM 881 C C . ASN A 1 108 ? 13.348 -8.469 4.812 1.00 93.06 108 ASN A C 1
ATOM 883 O O . ASN A 1 108 ? 12.321 -8.944 4.316 1.00 93.06 108 ASN A O 1
ATOM 887 N N . PRO A 1 109 ? 14.230 -7.764 4.085 1.00 93.06 109 PRO A N 1
ATOM 888 C CA . PRO A 1 109 ? 13.920 -7.319 2.731 1.00 93.06 109 PRO A CA 1
ATOM 889 C C . PRO A 1 109 ? 13.513 -8.440 1.760 1.00 93.06 109 PRO A C 1
ATOM 891 O O . PRO A 1 109 ? 12.565 -8.278 0.998 1.00 93.06 109 PRO A O 1
ATOM 894 N N . LYS A 1 110 ? 14.133 -9.627 1.847 1.00 93.06 110 LYS A N 1
ATOM 895 C CA . LYS A 1 110 ? 13.756 -10.788 1.021 1.00 93.06 110 LYS A CA 1
ATOM 896 C C . LYS A 1 110 ? 12.345 -11.291 1.340 1.00 93.06 110 LYS A C 1
ATOM 898 O O . LYS A 1 110 ? 11.613 -11.699 0.442 1.00 93.06 110 LYS A O 1
ATOM 903 N N . LYS A 1 111 ? 11.954 -11.275 2.620 1.00 93.50 111 LYS A N 1
ATOM 904 C CA . LYS A 1 111 ? 10.590 -11.640 3.038 1.00 93.50 111 LYS A CA 1
ATOM 905 C C . LYS A 1 111 ? 9.572 -10.610 2.551 1.00 93.50 111 LYS A C 1
ATOM 907 O O . LYS A 1 111 ? 8.499 -11.016 2.122 1.00 93.50 111 LYS A O 1
ATOM 912 N N . LEU A 1 112 ? 9.913 -9.321 2.599 1.00 94.62 112 LEU A N 1
ATOM 913 C CA . LEU A 1 112 ? 9.058 -8.245 2.095 1.00 94.62 112 LEU A CA 1
ATOM 914 C C . LEU A 1 112 ? 8.872 -8.344 0.574 1.00 94.62 112 LEU A C 1
ATOM 916 O O . LEU A 1 112 ? 7.749 -8.248 0.094 1.00 94.62 112 LEU A O 1
ATOM 920 N N . LEU A 1 113 ? 9.940 -8.642 -0.170 1.00 94.75 113 LEU A N 1
ATOM 921 C CA . LEU A 1 113 ? 9.858 -8.847 -1.616 1.00 94.75 113 LEU A CA 1
ATOM 922 C C . LEU A 1 113 ? 8.925 -10.008 -1.966 1.00 94.75 113 LEU A C 1
ATOM 924 O O . LEU A 1 113 ? 8.046 -9.867 -2.806 1.00 94.75 113 LEU A O 1
ATOM 928 N N . ASN A 1 114 ? 9.085 -11.143 -1.283 1.00 93.75 114 ASN A N 1
ATOM 929 C CA . ASN A 1 114 ? 8.222 -12.306 -1.477 1.00 93.75 114 ASN A CA 1
ATOM 930 C C . ASN A 1 114 ? 6.765 -12.025 -1.072 1.00 93.75 114 ASN A C 1
ATOM 932 O O . ASN A 1 114 ? 5.844 -12.573 -1.665 1.00 93.75 114 ASN A O 1
ATOM 936 N N . TYR A 1 115 ? 6.552 -11.183 -0.059 1.00 94.75 115 TYR A N 1
ATOM 937 C CA . TYR A 1 115 ? 5.220 -10.733 0.336 1.00 94.75 115 TYR A CA 1
ATOM 938 C C . TYR A 1 115 ? 4.545 -9.940 -0.791 1.00 94.75 115 TYR A C 1
ATOM 940 O O . TYR A 1 115 ? 3.415 -10.256 -1.155 1.00 94.75 115 TYR A O 1
ATOM 948 N N . TRP A 1 116 ? 5.253 -8.972 -1.378 1.00 96.56 116 TRP A N 1
ATOM 949 C CA . TRP A 1 116 ? 4.752 -8.178 -2.500 1.00 96.56 116 TRP A CA 1
ATOM 950 C C . TRP A 1 116 ? 4.523 -8.999 -3.758 1.00 96.56 116 TRP A C 1
ATOM 952 O O . TRP A 1 116 ? 3.463 -8.903 -4.369 1.00 96.56 116 TRP A O 1
ATOM 962 N N . TYR A 1 117 ? 5.487 -9.850 -4.100 1.00 93.44 117 TYR A N 1
ATOM 963 C CA . TYR A 1 117 ? 5.396 -10.734 -5.252 1.00 93.44 117 TYR A CA 1
ATOM 964 C C . TYR A 1 117 ? 4.125 -11.595 -5.200 1.00 93.44 117 TYR A C 1
ATOM 966 O O . TYR A 1 117 ? 3.362 -11.587 -6.155 1.00 93.44 117 TYR A O 1
ATOM 974 N N . LYS A 1 118 ? 3.812 -12.211 -4.051 1.00 92.06 118 LYS A N 1
ATOM 975 C CA . LYS A 1 118 ? 2.574 -12.993 -3.873 1.00 92.06 118 LYS A CA 1
ATOM 976 C C . LYS A 1 118 ? 1.294 -12.175 -4.044 1.00 92.06 118 LYS A C 1
ATOM 978 O O . LYS A 1 118 ? 0.347 -12.656 -4.651 1.00 92.06 118 LYS A O 1
ATOM 983 N N . ILE A 1 119 ? 1.248 -10.951 -3.513 1.00 93.31 119 ILE A N 1
ATOM 984 C CA . ILE A 1 119 ? 0.088 -10.064 -3.710 1.00 93.31 119 ILE A CA 1
ATOM 985 C C . ILE A 1 119 ? -0.113 -9.794 -5.201 1.00 93.31 119 ILE A C 1
ATOM 987 O O . ILE A 1 119 ? -1.236 -9.859 -5.692 1.00 93.31 119 ILE A O 1
ATOM 991 N N . PHE A 1 120 ? 0.972 -9.517 -5.921 1.00 93.81 120 PHE A N 1
ATOM 992 C CA . PHE A 1 120 ? 0.920 -9.234 -7.349 1.00 93.81 120 PHE A CA 1
ATOM 993 C C . PHE A 1 120 ? 0.569 -10.483 -8.160 1.00 93.81 120 PHE A C 1
ATOM 995 O O . PHE A 1 120 ? -0.171 -10.363 -9.126 1.00 93.81 120 PHE A O 1
ATOM 1002 N N . GLU A 1 121 ? 1.035 -11.671 -7.763 1.00 90.00 121 GLU A N 1
ATOM 1003 C CA . GLU A 1 121 ? 0.645 -12.942 -8.395 1.00 90.00 121 GLU A CA 1
ATOM 1004 C C . GLU A 1 121 ? -0.863 -13.177 -8.318 1.00 90.00 121 GLU A C 1
ATOM 1006 O O . GLU A 1 121 ? -1.449 -13.732 -9.241 1.00 90.00 121 GLU A O 1
ATOM 1011 N N . ILE A 1 122 ? -1.496 -12.728 -7.233 1.00 87.94 122 ILE A N 1
ATOM 1012 C CA . ILE A 1 122 ? -2.947 -12.810 -7.058 1.00 87.94 122 ILE A CA 1
ATOM 1013 C C . ILE A 1 122 ? -3.665 -11.710 -7.856 1.00 87.94 122 ILE A C 1
ATOM 1015 O O . ILE A 1 122 ? -4.725 -11.950 -8.431 1.00 87.94 122 ILE A O 1
ATOM 1019 N N . ALA A 1 123 ? -3.123 -10.489 -7.863 1.00 88.19 123 ALA A N 1
ATOM 1020 C CA . ALA A 1 123 ? -3.782 -9.312 -8.432 1.00 88.19 123 ALA A CA 1
ATOM 1021 C C . ALA A 1 123 ? -3.599 -9.145 -9.951 1.00 88.19 123 ALA A C 1
ATOM 1023 O O . ALA A 1 123 ? -4.361 -8.404 -10.577 1.00 88.19 123 ALA A O 1
ATOM 1024 N N . CYS A 1 124 ? -2.580 -9.773 -10.540 1.00 88.56 124 CYS A N 1
ATOM 1025 C CA . CYS A 1 124 ? -2.100 -9.483 -11.891 1.00 88.56 124 CYS A CA 1
ATOM 1026 C C . CYS A 1 124 ? -1.937 -10.771 -12.703 1.00 88.56 124 CYS A C 1
ATOM 1028 O O . CYS A 1 124 ? -1.640 -11.829 -12.160 1.00 88.56 124 CYS A O 1
ATOM 1030 N N . GLN A 1 125 ? -2.055 -10.683 -14.031 1.00 84.56 125 GLN A N 1
ATOM 1031 C CA . GLN A 1 125 ? -1.812 -11.849 -14.889 1.00 84.56 125 GLN A CA 1
ATOM 1032 C C . GLN A 1 125 ? -0.314 -12.132 -15.046 1.00 84.56 125 GLN A C 1
ATOM 1034 O O . GLN A 1 125 ? 0.124 -13.280 -14.988 1.00 84.56 125 GLN A O 1
ATOM 1039 N N . ASN A 1 126 ? 0.460 -11.075 -15.285 1.00 86.69 126 ASN A N 1
ATOM 1040 C CA . ASN A 1 126 ? 1.903 -11.164 -15.450 1.00 86.69 126 ASN A CA 1
ATOM 1041 C C . ASN A 1 126 ? 2.550 -10.346 -14.341 1.00 86.69 126 ASN A C 1
ATOM 1043 O O . ASN A 1 126 ? 2.181 -9.188 -14.148 1.00 86.69 126 ASN A O 1
ATOM 1047 N N . VAL A 1 127 ? 3.515 -10.931 -13.642 1.00 90.12 127 VAL A N 1
ATOM 1048 C CA . VAL A 1 127 ? 4.308 -10.248 -12.624 1.00 90.12 127 VAL A CA 1
ATOM 1049 C C . VAL A 1 127 ? 5.767 -10.346 -13.006 1.00 90.12 127 VAL A C 1
ATOM 1051 O O . VAL A 1 127 ? 6.263 -11.405 -13.395 1.00 90.12 127 VAL A O 1
ATOM 1054 N N . ILE A 1 128 ? 6.442 -9.215 -12.880 1.00 90.81 128 ILE A N 1
ATOM 1055 C CA . ILE A 1 128 ? 7.860 -9.052 -13.121 1.00 90.81 128 ILE A CA 1
ATOM 1056 C C . ILE A 1 128 ? 8.484 -8.557 -11.834 1.00 90.81 128 ILE A C 1
ATOM 1058 O O . ILE A 1 128 ? 7.983 -7.622 -11.210 1.00 90.81 128 ILE A O 1
ATOM 1062 N N . CYS A 1 129 ? 9.586 -9.177 -11.436 1.00 91.56 129 CYS A N 1
ATOM 1063 C CA . CYS A 1 129 ? 10.295 -8.785 -10.233 1.00 91.56 129 CYS A CA 1
ATOM 1064 C C . CYS A 1 129 ? 11.800 -8.681 -10.482 1.00 91.56 129 CYS A C 1
ATOM 1066 O O . CYS A 1 129 ? 12.447 -9.667 -10.851 1.00 91.56 129 CYS A O 1
ATOM 1068 N N . TRP A 1 130 ? 12.355 -7.492 -10.231 1.00 90.31 130 TRP A N 1
ATOM 1069 C CA . TRP A 1 130 ? 13.794 -7.223 -10.204 1.00 90.31 130 TRP A CA 1
ATOM 1070 C C . TRP A 1 130 ? 14.249 -7.002 -8.771 1.00 90.31 130 TRP A C 1
ATOM 1072 O O . TRP A 1 130 ? 13.691 -6.176 -8.054 1.00 90.31 130 TRP A O 1
ATOM 1082 N N . SER A 1 131 ? 15.292 -7.704 -8.341 1.00 91.00 131 SER A N 1
ATOM 1083 C CA . SER A 1 131 ? 15.874 -7.503 -7.017 1.00 91.00 131 SER A CA 1
ATOM 1084 C C . SER A 1 131 ? 17.283 -8.071 -6.940 1.00 91.00 131 SER A C 1
ATOM 1086 O O . SER A 1 131 ? 17.568 -9.092 -7.558 1.00 91.00 131 SER A O 1
ATOM 1088 N N . ASN A 1 132 ? 18.121 -7.492 -6.078 1.00 86.44 132 ASN A N 1
ATOM 1089 C CA . ASN A 1 132 ? 19.424 -8.060 -5.718 1.00 86.44 132 ASN A CA 1
ATOM 1090 C C . ASN A 1 132 ? 19.328 -9.403 -4.973 1.00 86.44 132 ASN A C 1
ATOM 1092 O O . ASN A 1 132 ? 20.326 -10.106 -4.831 1.00 86.44 132 ASN A O 1
ATOM 1096 N N . TYR A 1 133 ? 18.140 -9.787 -4.493 1.00 86.44 133 TYR A N 1
ATOM 1097 C CA . TYR A 1 133 ? 17.910 -11.107 -3.892 1.00 86.44 133 TYR A CA 1
ATOM 1098 C C . TYR A 1 133 ? 17.657 -12.212 -4.917 1.00 86.44 133 TYR A C 1
ATOM 1100 O O . TYR A 1 133 ? 17.539 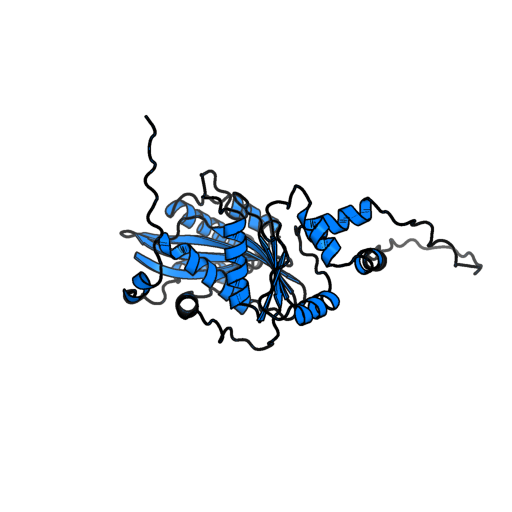-13.382 -4.537 1.00 86.44 133 TYR A O 1
ATOM 1108 N N . LEU A 1 134 ? 17.563 -11.852 -6.196 1.00 80.31 134 LEU A N 1
ATOM 1109 C CA . LEU A 1 134 ? 17.312 -12.755 -7.304 1.00 80.31 134 LEU A CA 1
ATOM 1110 C C . LEU A 1 134 ? 18.502 -12.695 -8.264 1.00 80.31 134 LEU A C 1
ATOM 1112 O O . LEU A 1 134 ? 19.001 -11.625 -8.588 1.00 80.31 134 LEU A O 1
ATOM 1116 N N . LYS A 1 135 ? 18.973 -13.856 -8.735 1.00 73.44 135 LYS A N 1
ATOM 1117 C CA . LYS A 1 135 ? 20.086 -13.906 -9.705 1.00 73.44 135 LYS A CA 1
ATOM 1118 C C . LYS A 1 135 ? 19.699 -13.325 -11.070 1.00 73.44 135 LYS A C 1
ATOM 1120 O O . LYS A 1 135 ? 20.567 -12.908 -11.826 1.00 73.44 135 LYS A O 1
ATOM 1125 N N . LYS A 1 136 ? 18.408 -13.377 -11.394 1.00 72.69 136 LYS A N 1
ATOM 1126 C CA . LYS A 1 136 ? 17.782 -12.888 -12.624 1.00 72.69 136 LYS A CA 1
ATOM 1127 C C . LYS A 1 136 ? 16.402 -12.340 -12.272 1.00 72.69 136 LYS A C 1
ATOM 1129 O O . LYS A 1 136 ? 15.869 -12.691 -11.217 1.00 72.69 136 LYS A O 1
ATOM 1134 N N . ALA A 1 137 ? 15.831 -11.517 -13.148 1.00 72.12 137 ALA A N 1
ATOM 1135 C CA . ALA A 1 137 ? 14.431 -11.134 -13.021 1.00 72.12 137 ALA A CA 1
ATOM 1136 C C . ALA A 1 137 ? 13.549 -12.393 -12.967 1.00 72.12 137 ALA A C 1
ATOM 1138 O O . ALA A 1 137 ? 13.840 -13.391 -13.630 1.00 72.12 137 ALA A O 1
ATOM 1139 N N . THR A 1 138 ? 12.521 -12.362 -12.120 1.00 74.06 138 THR A N 1
ATOM 1140 C CA . THR A 1 138 ? 11.550 -13.460 -12.001 1.00 74.06 138 THR A CA 1
ATOM 1141 C C . THR A 1 138 ? 10.236 -13.072 -12.647 1.00 74.06 138 THR A C 1
ATOM 1143 O O . THR A 1 138 ? 9.855 -11.899 -12.649 1.00 74.06 138 THR A O 1
ATOM 1146 N N . PHE A 1 139 ? 9.586 -14.080 -13.216 1.00 72.31 139 PHE A N 1
ATOM 1147 C CA . PHE A 1 139 ? 8.488 -13.944 -14.150 1.00 72.31 139 PHE A CA 1
ATOM 1148 C C . PHE A 1 139 ? 7.430 -15.000 -13.834 1.00 72.31 139 PHE A C 1
ATOM 1150 O O . PHE A 1 139 ? 7.766 -16.178 -13.707 1.00 72.31 139 PHE A O 1
ATOM 1157 N N . THR A 1 140 ? 6.163 -14.600 -13.736 1.00 68.88 140 THR A N 1
ATOM 1158 C CA . THR A 1 140 ? 5.051 -15.559 -13.564 1.00 68.88 140 THR A CA 1
ATOM 1159 C C . THR A 1 140 ? 4.641 -16.240 -14.866 1.00 68.88 140 THR A C 1
ATOM 1161 O O . THR A 1 140 ? 3.965 -17.265 -14.848 1.00 68.88 140 THR A O 1
ATOM 1164 N N . SER A 1 141 ? 5.035 -15.671 -16.005 1.00 67.38 141 SER A N 1
ATOM 1165 C CA . SER A 1 141 ? 4.683 -16.135 -17.343 1.00 67.38 141 SER A CA 1
ATOM 1166 C C . SER A 1 141 ? 5.917 -16.256 -18.239 1.00 67.38 141 SER A C 1
ATOM 1168 O O . SER A 1 141 ? 7.022 -15.895 -17.851 1.00 67.38 141 SER A O 1
ATOM 1170 N N . ASP A 1 142 ? 5.700 -16.722 -19.467 1.00 74.06 142 ASP A N 1
ATOM 1171 C CA . ASP A 1 142 ? 6.687 -16.768 -20.551 1.00 74.06 142 ASP A CA 1
ATOM 1172 C C . ASP A 1 142 ? 7.515 -15.468 -20.654 1.00 74.06 142 ASP A C 1
ATOM 1174 O O . ASP A 1 142 ? 6.967 -14.381 -20.864 1.00 74.06 142 ASP A O 1
ATOM 1178 N N . GLU A 1 143 ? 8.837 -15.604 -20.507 1.00 73.94 143 GLU A N 1
ATOM 1179 C CA . GLU A 1 143 ? 9.826 -14.518 -20.528 1.00 73.94 143 GLU A CA 1
ATOM 1180 C C . GLU A 1 143 ? 9.719 -13.666 -21.802 1.00 73.94 143 GLU A C 1
ATOM 1182 O O . GLU A 1 143 ? 9.827 -12.441 -21.742 1.00 73.94 143 GLU A O 1
ATOM 1187 N N . SER A 1 144 ? 9.406 -14.279 -22.948 1.00 76.25 144 SER A N 1
ATOM 1188 C CA . SER A 1 144 ? 9.282 -13.565 -24.225 1.00 76.25 144 SER A CA 1
ATOM 1189 C C . SER A 1 144 ? 8.139 -12.541 -24.223 1.00 76.25 144 SER A C 1
ATOM 1191 O O . SER A 1 144 ? 8.298 -11.415 -24.700 1.00 76.25 144 SER A O 1
ATOM 1193 N N . LYS A 1 145 ? 6.996 -12.891 -23.616 1.00 71.75 145 LYS A N 1
ATOM 1194 C CA . LYS A 1 145 ? 5.829 -12.000 -23.486 1.00 71.75 145 LYS A CA 1
ATOM 1195 C C . LYS A 1 145 ? 6.131 -10.826 -22.572 1.00 71.75 145 LYS A C 1
ATOM 1197 O O . LYS A 1 145 ? 5.635 -9.725 -22.795 1.00 71.75 145 LYS A O 1
ATOM 1202 N N . ILE A 1 146 ? 6.955 -11.062 -21.560 1.00 69.75 146 ILE A N 1
ATOM 1203 C CA . ILE A 1 146 ? 7.356 -10.039 -20.606 1.00 69.75 146 ILE A CA 1
ATOM 1204 C C . ILE A 1 146 ? 8.355 -9.070 -21.228 1.00 69.75 146 ILE A C 1
ATOM 1206 O O . ILE A 1 146 ? 8.193 -7.865 -21.075 1.00 69.75 146 ILE A O 1
ATOM 1210 N N . LEU A 1 147 ? 9.338 -9.559 -21.983 1.00 73.44 147 LEU A N 1
ATOM 1211 C CA . LEU A 1 147 ? 10.254 -8.689 -22.723 1.00 73.44 147 LEU A CA 1
ATOM 1212 C C . LEU A 1 147 ? 9.505 -7.823 -23.742 1.00 73.44 147 LEU A C 1
ATOM 1214 O O . LEU A 1 147 ? 9.745 -6.620 -23.820 1.00 73.44 147 LEU A O 1
ATOM 1218 N N . GLN A 1 148 ? 8.534 -8.403 -24.454 1.00 77.88 148 GLN A N 1
ATOM 1219 C CA . GLN A 1 148 ? 7.655 -7.653 -25.354 1.00 77.88 148 GLN A CA 1
ATOM 1220 C C . GLN A 1 148 ? 6.796 -6.619 -24.610 1.00 77.88 148 GLN A C 1
ATOM 1222 O O . GLN A 1 148 ? 6.498 -5.548 -25.137 1.00 77.88 148 GLN A O 1
ATOM 1227 N N . TYR A 1 149 ? 6.352 -6.937 -23.397 1.00 74.25 149 TYR A N 1
ATOM 1228 C CA . TYR A 1 149 ? 5.634 -5.984 -22.564 1.00 74.25 149 TYR A CA 1
ATOM 1229 C C . TYR A 1 149 ? 6.546 -4.831 -22.138 1.00 74.25 149 TYR A C 1
ATOM 1231 O O . TYR A 1 149 ? 6.187 -3.671 -22.318 1.00 74.25 149 TYR A O 1
ATOM 1239 N N . LEU A 1 150 ? 7.755 -5.129 -21.662 1.00 74.38 150 LEU A N 1
ATOM 1240 C CA . LEU A 1 150 ? 8.714 -4.114 -21.237 1.00 74.38 150 LEU A CA 1
ATOM 1241 C C . LEU A 1 150 ? 9.127 -3.196 -22.376 1.00 74.38 150 LEU A C 1
ATOM 1243 O O . LEU A 1 150 ? 9.256 -1.994 -22.162 1.00 74.38 150 LEU A O 1
ATOM 1247 N N . SER A 1 151 ? 9.260 -3.714 -23.597 1.00 78.62 151 SER A N 1
ATOM 1248 C CA . SER A 1 151 ? 9.544 -2.868 -24.756 1.00 78.62 151 SER A CA 1
ATOM 1249 C C . SER A 1 151 ? 8.411 -1.874 -25.046 1.00 78.62 151 SER A C 1
ATOM 1251 O O . SER A 1 151 ? 8.677 -0.805 -25.577 1.00 78.62 151 SER A O 1
ATOM 1253 N N . LYS A 1 152 ? 7.163 -2.194 -24.671 1.00 80.44 152 LYS A N 1
ATOM 1254 C CA . LYS A 1 152 ? 5.968 -1.357 -24.898 1.00 80.44 152 LYS A CA 1
ATOM 1255 C C . LYS A 1 152 ? 5.547 -0.506 -23.697 1.00 80.44 152 LYS A C 1
ATOM 1257 O O . LYS A 1 152 ? 4.725 0.384 -23.856 1.00 80.44 152 LYS A O 1
ATOM 1262 N N . MET A 1 153 ? 6.041 -0.810 -22.499 1.00 78.19 153 MET A N 1
ATOM 1263 C CA . MET A 1 153 ? 5.631 -0.138 -21.266 1.00 78.19 153 MET A CA 1
ATOM 1264 C C . MET A 1 153 ? 6.318 1.221 -21.137 1.00 78.19 153 MET A C 1
ATOM 1266 O O . MET A 1 153 ? 7.527 1.264 -20.924 1.00 78.19 153 MET A O 1
ATOM 1270 N N . ASP A 1 154 ? 5.578 2.322 -21.195 1.00 81.88 154 ASP A N 1
ATOM 1271 C CA . ASP A 1 154 ? 6.154 3.632 -20.882 1.00 81.88 154 ASP A CA 1
ATOM 1272 C C . ASP A 1 154 ? 6.585 3.699 -19.410 1.00 81.88 154 ASP A C 1
ATOM 1274 O O . ASP A 1 154 ? 5.863 3.277 -18.499 1.00 81.88 154 ASP A O 1
ATOM 1278 N N . MET A 1 155 ? 7.794 4.216 -19.171 1.00 85.19 155 MET A N 1
ATOM 1279 C CA . MET A 1 155 ? 8.317 4.397 -17.818 1.00 85.19 155 MET A CA 1
ATOM 1280 C C . MET A 1 155 ? 7.490 5.465 -17.106 1.00 85.19 155 MET A C 1
ATOM 1282 O O . MET A 1 155 ? 7.578 6.649 -17.424 1.00 85.19 155 MET A O 1
ATOM 1286 N N . THR A 1 156 ? 6.690 5.042 -16.131 1.00 89.56 156 THR A N 1
ATOM 1287 C CA . THR A 1 156 ? 5.891 5.957 -15.310 1.00 89.56 156 THR A CA 1
ATOM 1288 C C . THR A 1 156 ? 6.696 6.367 -14.084 1.00 89.56 156 THR A C 1
ATOM 1290 O O . THR A 1 156 ? 7.267 5.517 -13.403 1.00 89.56 156 THR A O 1
ATOM 1293 N N . TYR A 1 157 ? 6.772 7.670 -13.811 1.00 92.00 157 TYR A N 1
ATOM 1294 C CA . TYR A 1 157 ? 7.527 8.216 -12.683 1.00 92.00 157 TYR A CA 1
ATOM 1295 C C . TYR A 1 157 ? 6.575 8.690 -11.588 1.00 92.00 157 TYR A C 1
ATOM 1297 O O . TYR A 1 157 ? 5.921 9.734 -11.697 1.00 92.00 157 TYR A O 1
ATOM 1305 N N . PHE A 1 158 ? 6.538 7.950 -10.491 1.00 92.38 158 PHE A N 1
ATOM 1306 C CA . PHE A 1 158 ? 5.736 8.290 -9.324 1.00 92.38 158 PHE A CA 1
ATOM 1307 C C . PHE A 1 158 ? 6.485 9.249 -8.407 1.00 92.38 158 PHE A C 1
ATOM 1309 O O . PHE A 1 158 ? 7.679 9.521 -8.593 1.00 92.38 158 PHE A O 1
ATOM 1316 N N . ASP A 1 159 ? 5.753 9.851 -7.488 1.00 86.44 159 ASP A N 1
ATOM 1317 C CA . ASP A 1 159 ? 6.317 10.742 -6.493 1.00 86.44 159 ASP A CA 1
ATOM 1318 C C . ASP A 1 159 ? 7.106 9.898 -5.477 1.00 86.44 159 ASP A C 1
ATOM 1320 O O . ASP A 1 159 ? 6.751 8.765 -5.158 1.00 86.44 159 ASP A O 1
ATOM 1324 N N . ASP A 1 160 ? 8.268 10.404 -5.062 1.00 85.38 160 ASP A N 1
ATOM 1325 C CA . ASP A 1 160 ? 9.241 9.711 -4.199 1.00 85.38 160 ASP A CA 1
ATOM 1326 C C . ASP A 1 160 ? 9.822 8.374 -4.690 1.00 85.38 160 ASP A C 1
ATOM 1328 O O . ASP A 1 160 ? 10.651 7.771 -3.987 1.00 85.38 160 ASP A O 1
ATOM 1332 N N . ASP A 1 161 ? 9.494 7.940 -5.912 1.00 87.62 161 ASP A N 1
ATOM 1333 C CA . ASP A 1 161 ? 9.973 6.666 -6.430 1.00 87.62 161 ASP A CA 1
ATOM 1334 C C . ASP A 1 161 ? 11.503 6.671 -6.719 1.00 87.62 161 ASP A C 1
ATOM 1336 O O . ASP A 1 161 ? 12.110 7.688 -7.092 1.00 87.62 161 ASP A O 1
ATOM 1340 N N . PRO A 1 162 ? 12.194 5.530 -6.526 1.00 90.25 162 PRO A N 1
ATOM 1341 C CA . PRO A 1 162 ? 13.604 5.380 -6.879 1.00 90.25 162 PRO A CA 1
ATOM 1342 C C . PRO A 1 162 ? 13.924 5.642 -8.362 1.00 90.25 162 PRO A C 1
ATOM 1344 O O . PRO A 1 162 ? 15.044 6.059 -8.669 1.00 90.25 162 PRO A O 1
ATOM 1347 N N . LYS A 1 163 ? 12.971 5.430 -9.286 1.00 92.06 163 LYS A N 1
ATOM 1348 C CA . LYS A 1 163 ? 13.186 5.610 -10.736 1.00 92.06 163 LYS A CA 1
ATOM 1349 C C . LYS A 1 163 ? 13.411 7.078 -11.065 1.00 92.06 163 LYS A C 1
ATOM 1351 O O . LYS A 1 163 ? 14.372 7.411 -11.746 1.00 92.06 163 LYS A O 1
ATOM 1356 N N . ARG A 1 164 ? 12.578 7.965 -10.529 1.00 91.38 164 ARG A N 1
ATOM 1357 C CA . ARG A 1 164 ? 12.637 9.416 -10.694 1.00 91.38 164 ARG A CA 1
ATOM 1358 C C . ARG A 1 164 ? 13.949 9.957 -10.147 1.00 91.38 164 ARG A C 1
ATOM 1360 O O . ARG A 1 164 ? 14.601 10.760 -10.808 1.00 91.38 164 ARG A O 1
ATOM 1367 N N . LYS A 1 165 ? 14.379 9.468 -8.979 1.00 90.69 165 LYS A N 1
ATOM 1368 C CA . LYS A 1 165 ? 15.674 9.832 -8.375 1.00 90.69 165 LYS A CA 1
ATOM 1369 C C . LYS A 1 165 ? 16.860 9.392 -9.229 1.00 90.69 165 LYS A C 1
ATOM 1371 O O . LYS A 1 165 ? 17.870 10.091 -9.263 1.00 90.69 165 LYS A O 1
ATOM 1376 N N . LEU A 1 166 ? 16.778 8.235 -9.886 1.00 90.38 166 LEU A N 1
ATOM 1377 C CA . LEU A 1 166 ? 17.811 7.794 -10.823 1.00 90.38 166 LEU A CA 1
ATOM 1378 C C . LEU A 1 166 ? 17.783 8.611 -12.112 1.00 90.38 166 LEU A C 1
ATOM 1380 O O . LEU A 1 166 ? 18.828 9.097 -12.523 1.00 90.38 166 LEU A O 1
ATOM 1384 N N . ASN A 1 167 ? 16.608 8.816 -12.699 1.00 88.12 167 ASN A N 1
ATOM 1385 C CA . ASN A 1 167 ? 16.461 9.585 -13.926 1.00 88.12 167 ASN A CA 1
ATOM 1386 C C . ASN A 1 167 ? 17.017 11.010 -13.768 1.00 88.12 167 ASN A C 1
ATOM 1388 O O . ASN A 1 167 ? 17.842 11.443 -14.565 1.00 88.12 167 ASN A O 1
ATOM 1392 N N . LYS A 1 168 ? 16.661 11.697 -12.673 1.00 88.75 168 LYS A N 1
ATOM 1393 C CA . LYS A 1 168 ? 17.198 13.026 -12.349 1.00 88.75 168 LYS A CA 1
ATOM 1394 C C . LYS A 1 168 ? 18.730 13.024 -12.267 1.00 88.75 168 LYS A C 1
ATOM 1396 O O . LYS A 1 168 ? 19.375 13.873 -12.869 1.00 88.75 168 LYS A O 1
ATOM 1401 N N . PHE A 1 169 ? 19.309 12.034 -11.586 1.00 87.44 169 PHE A N 1
ATOM 1402 C CA . PHE A 1 169 ? 20.762 11.889 -11.473 1.00 87.44 169 PHE A CA 1
ATOM 1403 C C . PHE A 1 169 ? 21.449 11.648 -12.827 1.00 87.44 169 PHE A C 1
ATOM 1405 O O . PHE A 1 169 ? 22.510 12.214 -13.080 1.00 87.44 169 PHE A O 1
ATOM 1412 N N . LEU A 1 170 ? 20.864 10.817 -13.698 1.00 85.56 170 LEU A N 1
ATOM 1413 C CA . LEU A 1 170 ? 21.414 10.544 -15.030 1.00 85.56 170 LEU A CA 1
ATOM 1414 C C . LEU A 1 170 ? 21.416 11.804 -15.905 1.00 85.56 170 LEU A C 1
ATOM 1416 O O . LEU A 1 170 ? 22.418 12.074 -16.562 1.00 85.56 170 LEU A O 1
ATOM 1420 N N . ILE A 1 171 ? 20.343 12.599 -15.846 1.00 83.88 171 ILE A N 1
ATOM 1421 C CA . ILE A 1 171 ? 20.236 13.888 -16.546 1.00 83.88 171 ILE A CA 1
ATOM 1422 C C . ILE A 1 171 ? 21.287 14.885 -16.029 1.00 83.88 171 ILE A C 1
ATOM 1424 O O . ILE A 1 171 ? 21.936 15.557 -16.822 1.00 83.88 171 ILE A O 1
ATOM 1428 N N . GLU A 1 172 ? 21.496 14.964 -14.712 1.00 86.94 172 GLU A N 1
ATOM 1429 C CA . GLU A 1 172 ? 22.477 15.878 -14.101 1.00 86.94 172 GLU A CA 1
ATOM 1430 C C . GLU A 1 172 ? 23.939 15.498 -14.396 1.00 86.94 172 GLU A C 1
ATOM 1432 O O . GLU A 1 172 ? 24.800 16.373 -14.468 1.00 86.94 172 GLU A O 1
ATOM 1437 N N . LYS A 1 173 ? 24.251 14.200 -14.522 1.00 80.69 173 LYS A N 1
ATOM 1438 C CA . LYS A 1 173 ? 25.620 13.701 -14.761 1.00 80.69 173 LYS A CA 1
ATOM 1439 C C . LYS A 1 173 ? 26.013 13.644 -16.226 1.00 80.69 173 LYS A C 1
ATOM 1441 O O . LYS A 1 173 ? 27.200 13.727 -16.532 1.00 80.69 173 LYS A O 1
ATOM 1446 N N . HIS A 1 174 ? 25.027 13.512 -17.097 1.00 71.81 174 HIS A N 1
ATOM 1447 C CA . HIS A 1 174 ? 25.192 13.605 -18.533 1.00 71.81 174 HIS A CA 1
ATOM 1448 C C . HIS A 1 174 ? 24.294 14.732 -19.037 1.00 71.81 174 HIS A C 1
ATOM 1450 O O . HIS A 1 174 ? 23.301 14.447 -19.714 1.00 71.81 174 HIS A O 1
ATOM 1456 N N . PRO A 1 175 ? 24.607 16.002 -18.699 1.00 63.50 175 PRO A N 1
ATOM 1457 C CA . PRO A 1 175 ? 23.995 17.117 -19.390 1.00 63.50 175 PRO A CA 1
ATOM 1458 C C . PRO A 1 175 ? 24.474 16.986 -20.834 1.00 63.50 175 PRO A C 1
ATOM 1460 O O . PRO A 1 175 ? 25.606 17.333 -21.150 1.00 63.50 175 PRO A O 1
ATOM 1463 N N . MET A 1 176 ? 23.666 16.344 -21.679 1.00 55.12 176 MET A N 1
ATOM 1464 C CA . MET A 1 176 ? 23.894 16.313 -23.120 1.00 55.12 176 MET A CA 1
ATOM 1465 C C . MET A 1 176 ? 24.217 17.734 -23.558 1.00 55.12 176 MET A C 1
ATOM 1467 O O . MET A 1 176 ? 23.534 18.642 -23.086 1.00 55.12 176 MET A O 1
ATOM 1471 N N . ASP A 1 177 ? 25.225 17.888 -24.418 1.00 52.66 177 ASP A N 1
ATOM 1472 C CA . ASP A 1 177 ? 25.600 19.122 -25.110 1.00 52.66 177 ASP A CA 1
ATOM 1473 C C . ASP A 1 177 ? 24.346 19.941 -25.468 1.00 52.66 177 ASP A C 1
ATOM 1475 O O . ASP A 1 177 ? 23.712 19.732 -26.504 1.00 52.66 177 ASP A O 1
ATOM 1479 N N . GLN A 1 178 ? 23.939 20.852 -24.575 1.00 50.03 178 GLN A N 1
ATOM 1480 C CA . GLN A 1 178 ? 22.771 21.714 -24.785 1.00 50.03 178 GLN A CA 1
ATOM 1481 C C . GLN A 1 178 ? 23.056 22.751 -25.883 1.00 50.03 178 GLN A C 1
ATOM 1483 O O . GLN A 1 178 ? 22.135 23.403 -26.364 1.00 50.03 178 GLN A O 1
ATOM 1488 N N . ASP A 1 179 ? 24.308 22.823 -26.341 1.00 47.88 179 ASP A N 1
ATOM 1489 C CA . ASP A 1 179 ? 24.790 23.709 -27.397 1.00 47.88 179 ASP A CA 1
ATOM 1490 C C . ASP A 1 179 ? 24.430 23.234 -28.819 1.00 47.88 179 ASP A C 1
ATOM 1492 O O . ASP A 1 179 ? 24.646 23.965 -29.780 1.00 47.88 179 ASP A O 1
ATOM 1496 N N . LEU A 1 180 ? 23.828 22.050 -28.998 1.00 44.31 180 LEU A N 1
ATOM 1497 C CA . LEU A 1 180 ? 23.391 21.562 -30.321 1.00 44.31 180 LEU A CA 1
ATOM 1498 C C . LEU A 1 180 ? 21.956 21.973 -30.710 1.00 44.31 180 LEU A C 1
ATOM 1500 O O . LEU A 1 180 ? 21.403 21.449 -31.678 1.00 44.31 180 LEU A O 1
ATOM 1504 N N . ILE A 1 181 ? 21.356 22.934 -29.997 1.00 44.81 181 ILE A N 1
ATOM 1505 C CA . ILE A 1 181 ? 20.117 23.617 -30.410 1.00 44.81 181 ILE A CA 1
ATOM 1506 C C . ILE A 1 181 ? 20.310 25.141 -30.340 1.00 44.81 181 ILE A C 1
ATOM 1508 O O . ILE A 1 181 ? 19.547 25.853 -29.700 1.00 44.81 181 ILE A O 1
ATOM 1512 N N . VAL A 1 182 ? 21.336 25.661 -31.010 1.00 46.28 182 VAL A N 1
ATOM 1513 C CA . VAL A 1 182 ? 21.345 27.047 -31.502 1.00 46.28 182 VAL A CA 1
ATOM 1514 C C . VAL A 1 182 ? 21.978 27.026 -32.885 1.00 46.28 182 VAL A C 1
ATOM 1516 O O . VAL A 1 182 ? 23.163 27.269 -33.014 1.00 46.28 182 VAL A O 1
ATOM 1519 N N . GLU A 1 183 ? 21.211 26.666 -33.913 1.00 49.03 183 GLU A N 1
ATOM 1520 C CA . GLU A 1 183 ? 21.450 27.096 -35.300 1.00 49.03 183 GLU A CA 1
ATOM 1521 C C . GLU A 1 183 ? 20.332 26.558 -36.201 1.00 49.03 183 GLU A C 1
ATOM 1523 O O . GLU A 1 183 ? 20.480 25.541 -36.863 1.00 49.03 183 GLU A O 1
ATOM 1528 N N . THR A 1 184 ? 19.185 27.238 -36.196 1.00 44.00 184 THR A N 1
ATOM 1529 C CA . THR A 1 184 ? 18.389 27.522 -37.406 1.00 44.00 184 THR A CA 1
ATOM 1530 C C . THR A 1 184 ? 17.237 28.453 -37.038 1.00 44.00 184 THR A C 1
ATOM 1532 O O . THR A 1 184 ? 16.079 28.055 -37.045 1.00 44.00 184 THR A O 1
ATOM 1535 N N . GLU A 1 185 ? 17.548 29.715 -36.759 1.00 37.34 185 GLU A N 1
ATOM 1536 C CA . GLU A 1 185 ? 16.666 30.809 -37.169 1.00 37.34 185 GLU A CA 1
ATOM 1537 C C . GLU A 1 185 ? 17.517 31.791 -37.968 1.00 37.34 185 GLU A C 1
ATOM 1539 O O . GLU A 1 185 ? 18.197 32.670 -37.443 1.00 37.34 185 GLU A O 1
ATOM 1544 N N . LYS A 1 186 ? 17.543 31.554 -39.281 1.00 42.19 186 LYS A N 1
ATOM 1545 C CA . LYS A 1 186 ? 17.948 32.562 -40.248 1.00 42.19 186 LYS A CA 1
ATOM 1546 C C . LYS A 1 186 ? 16.787 33.529 -40.448 1.00 42.19 186 LYS A C 1
ATOM 1548 O O . LYS A 1 186 ? 15.690 33.108 -40.791 1.00 42.19 186 LYS A O 1
ATOM 1553 N N . GLU A 1 187 ? 17.130 34.805 -40.313 1.00 42.72 187 GLU A N 1
ATOM 1554 C CA . GLU A 1 187 ? 16.724 35.904 -41.194 1.00 42.72 187 GLU A CA 1
ATOM 1555 C C . GLU A 1 187 ? 15.216 36.159 -41.348 1.00 42.72 187 GLU A C 1
ATOM 1557 O O . GLU A 1 187 ? 14.540 35.626 -42.223 1.00 42.72 187 GLU A O 1
ATOM 1562 N N . GLY A 1 188 ? 14.728 37.110 -40.551 1.00 37.94 188 GLY A N 1
ATOM 1563 C CA . GLY A 1 188 ? 13.429 37.753 -40.727 1.00 37.94 188 GLY A CA 1
ATOM 1564 C C . GLY A 1 188 ? 13.383 39.101 -40.014 1.00 37.94 188 GLY A C 1
ATOM 1565 O O . GLY A 1 188 ? 12.885 39.222 -38.905 1.00 37.94 188 GLY A O 1
ATOM 1566 N N . SER A 1 189 ? 13.957 40.110 -40.656 1.00 42.62 189 SER A N 1
ATOM 1567 C CA . SER A 1 189 ? 13.915 41.540 -40.332 1.00 42.62 189 SER A CA 1
ATOM 1568 C C . SER A 1 189 ? 12.536 42.088 -39.915 1.00 42.62 189 SER A C 1
ATOM 1570 O O . SER A 1 189 ? 11.608 42.036 -40.720 1.00 42.62 189 SER A O 1
ATOM 1572 N N . ASN A 1 190 ? 12.431 42.718 -38.735 1.00 40.78 190 ASN A N 1
ATOM 1573 C CA . ASN A 1 190 ? 12.101 44.152 -38.564 1.00 40.78 190 ASN A CA 1
ATOM 1574 C C . ASN A 1 190 ? 11.898 44.544 -37.082 1.00 40.78 190 ASN A C 1
ATOM 1576 O O . ASN A 1 190 ? 11.340 43.755 -36.321 1.00 40.78 190 ASN A O 1
ATOM 1580 N N . PRO A 1 191 ? 12.276 45.772 -36.672 1.00 47.25 191 PRO A N 1
ATOM 1581 C CA . PRO A 1 191 ? 11.976 46.302 -35.350 1.00 47.25 191 PRO A CA 1
ATOM 1582 C C . PRO A 1 191 ? 10.656 47.087 -35.372 1.00 47.25 191 PRO A C 1
ATOM 1584 O O . PRO A 1 191 ? 10.489 47.989 -36.189 1.00 47.25 191 PRO A O 1
ATOM 1587 N N . HIS A 1 192 ? 9.742 46.798 -34.447 1.00 44.00 192 HIS A N 1
ATOM 1588 C CA . HIS A 1 192 ? 8.827 47.819 -33.940 1.00 44.00 192 HIS A CA 1
ATOM 1589 C C . HIS A 1 192 ? 8.425 47.532 -32.491 1.00 44.00 192 HIS A C 1
ATOM 1591 O O . HIS A 1 192 ? 8.268 46.386 -32.078 1.00 44.00 192 HIS A O 1
ATOM 1597 N N . GLU A 1 193 ? 8.362 48.630 -31.748 1.00 46.78 193 GLU A N 1
ATOM 1598 C CA . GLU A 1 193 ? 8.256 48.786 -30.303 1.00 46.78 193 GLU A CA 1
ATOM 1599 C C . GLU A 1 193 ? 6.940 48.300 -29.669 1.00 46.78 193 GLU A C 1
ATOM 1601 O O . GLU A 1 193 ? 5.900 48.197 -30.313 1.00 46.78 193 GLU A O 1
ATOM 1606 N N . ASP A 1 194 ? 7.042 48.134 -28.346 1.00 45.62 194 ASP A N 1
ATOM 1607 C CA . ASP A 1 194 ? 5.998 48.213 -27.320 1.00 45.62 194 ASP A CA 1
ATOM 1608 C C . ASP A 1 194 ? 4.991 47.063 -27.163 1.00 45.62 194 ASP A C 1
ATOM 1610 O O . ASP A 1 194 ? 3.906 47.031 -27.734 1.00 45.62 194 ASP A O 1
ATOM 1614 N N . SER A 1 195 ? 5.266 46.185 -26.192 1.00 39.47 195 SER A N 1
ATOM 1615 C CA . SER A 1 195 ? 4.496 46.128 -24.932 1.00 39.47 195 SER A CA 1
ATOM 1616 C C . SER A 1 195 ? 4.968 44.965 -24.047 1.00 39.47 195 SER A C 1
ATOM 1618 O O . SER A 1 195 ? 5.150 43.836 -24.488 1.00 39.47 195 SER A O 1
ATOM 1620 N N . LYS A 1 196 ? 5.191 45.254 -22.759 1.00 43.25 196 LYS A N 1
ATOM 1621 C CA . LYS A 1 196 ? 5.540 44.262 -21.734 1.00 43.25 196 LYS A CA 1
ATOM 1622 C C . LYS A 1 196 ? 4.279 43.537 -21.258 1.00 43.25 196 LYS A C 1
ATOM 1624 O O . LYS A 1 196 ? 3.447 44.154 -20.595 1.00 43.25 196 LYS A O 1
ATOM 1629 N N . GLN A 1 197 ? 4.200 42.231 -21.489 1.00 40.41 197 GLN A N 1
ATOM 1630 C CA . GLN A 1 197 ? 3.458 41.303 -20.631 1.00 40.41 197 GLN A CA 1
ATOM 1631 C C . GLN A 1 197 ? 4.415 40.217 -20.114 1.00 40.41 197 GLN A C 1
ATOM 1633 O O . GLN A 1 197 ? 5.335 39.838 -20.837 1.00 40.41 197 GLN A O 1
ATOM 1638 N N . PRO A 1 198 ? 4.260 39.743 -18.865 1.00 38.88 198 PRO A N 1
ATOM 1639 C CA . PRO A 1 198 ? 5.042 38.623 -18.367 1.00 38.88 198 PRO A CA 1
ATOM 1640 C C . PRO A 1 198 ? 4.507 37.323 -18.982 1.00 38.88 198 PRO A C 1
ATOM 1642 O O . PRO A 1 198 ? 3.383 36.914 -18.701 1.00 38.88 198 PRO A O 1
ATOM 1645 N N . GLU A 1 199 ? 5.313 36.696 -19.835 1.00 38.06 199 GLU A N 1
ATOM 1646 C CA . GLU A 1 199 ? 5.057 35.357 -20.364 1.00 38.06 199 GLU A CA 1
ATOM 1647 C C . GLU A 1 199 ? 5.079 34.323 -19.228 1.00 38.06 199 GLU A C 1
ATOM 1649 O O . GLU A 1 199 ? 6.067 34.177 -18.501 1.00 38.06 199 GLU A O 1
ATOM 1654 N N . GLU A 1 200 ? 3.982 33.579 -19.088 1.00 39.56 200 GLU A N 1
ATOM 1655 C CA . GLU A 1 200 ? 3.968 32.313 -18.364 1.00 39.56 200 GLU A CA 1
ATOM 1656 C C . GLU A 1 200 ? 4.877 31.323 -19.103 1.00 39.56 200 GLU A C 1
ATOM 1658 O O . GLU A 1 200 ? 4.565 30.844 -20.194 1.00 39.56 200 GLU A O 1
ATOM 1663 N N . PHE A 1 201 ? 6.026 31.013 -18.501 1.00 33.91 201 PHE A N 1
ATOM 1664 C CA . PHE A 1 201 ? 6.925 29.966 -18.976 1.00 33.91 201 PHE A CA 1
ATOM 1665 C C . PHE A 1 201 ? 6.182 28.624 -19.028 1.00 33.91 201 PHE A C 1
ATOM 1667 O O . PHE A 1 201 ? 5.879 28.017 -17.998 1.00 33.91 201 PHE A O 1
ATOM 1674 N N . SER A 1 202 ? 5.903 28.141 -20.241 1.00 39.16 202 SER A N 1
ATOM 1675 C CA . SER A 1 202 ? 5.292 26.828 -20.444 1.00 39.16 202 SER A CA 1
ATOM 1676 C C . SER A 1 202 ? 6.252 25.711 -20.000 1.00 39.16 202 SER A C 1
ATOM 1678 O O . SER A 1 202 ? 7.387 25.602 -20.471 1.00 39.16 202 SER A O 1
ATOM 1680 N N . ASN A 1 203 ? 5.778 24.843 -19.103 1.00 42.50 203 ASN A N 1
ATOM 1681 C CA . ASN A 1 203 ? 6.481 23.644 -18.622 1.00 42.50 203 ASN A CA 1
ATOM 1682 C C . ASN A 1 203 ? 6.564 22.511 -19.669 1.00 42.50 203 ASN A C 1
ATOM 1684 O O . ASN A 1 203 ? 7.064 21.422 -19.372 1.00 42.50 203 ASN A O 1
ATOM 1688 N N . ASP A 1 204 ? 6.067 22.723 -20.888 1.00 42.28 204 ASP A N 1
ATOM 1689 C CA . ASP A 1 204 ? 5.939 21.657 -21.881 1.00 42.28 204 ASP A CA 1
ATOM 1690 C C . ASP A 1 204 ? 7.178 21.497 -22.777 1.00 42.28 204 ASP A C 1
ATOM 1692 O O . ASP A 1 204 ? 7.425 20.392 -23.267 1.00 42.28 204 ASP A O 1
ATOM 1696 N N . LEU A 1 205 ? 8.050 22.510 -22.892 1.00 35.81 205 LEU A N 1
ATOM 1697 C CA . LEU A 1 205 ? 9.310 22.361 -23.639 1.00 35.81 205 LEU A CA 1
ATOM 1698 C C . LEU A 1 205 ? 10.341 21.467 -22.922 1.00 35.81 205 LEU A C 1
ATOM 1700 O O . LEU A 1 205 ? 11.018 20.675 -23.583 1.00 35.81 205 LEU A O 1
ATOM 1704 N N . GLN A 1 206 ? 10.421 21.505 -21.583 1.00 39.94 206 GLN A N 1
ATOM 1705 C CA . GLN A 1 206 ? 11.357 20.667 -20.807 1.00 39.94 206 GLN A CA 1
ATOM 1706 C C . GLN A 1 206 ? 10.998 19.169 -20.812 1.00 39.94 206 GLN A C 1
ATOM 1708 O O . GLN A 1 206 ? 11.884 18.324 -20.648 1.00 39.94 206 GLN A O 1
ATOM 1713 N N . LYS A 1 207 ? 9.727 18.810 -21.049 1.00 48.62 207 LYS A N 1
ATOM 1714 C CA . LYS A 1 207 ? 9.291 17.404 -21.163 1.00 48.62 207 LYS A CA 1
ATOM 1715 C C . LYS A 1 207 ? 9.770 16.731 -22.455 1.00 48.62 207 LYS A C 1
ATOM 1717 O O . LYS A 1 207 ? 9.907 15.510 -22.488 1.00 48.62 207 LYS A O 1
ATOM 1722 N N . SER A 1 208 ? 10.012 17.494 -23.527 1.00 45.94 208 SER A N 1
ATOM 1723 C CA . SER A 1 208 ? 10.320 16.915 -24.845 1.00 45.94 208 SER A CA 1
ATOM 1724 C C . SER A 1 208 ? 11.771 16.423 -24.976 1.00 45.94 208 SER A C 1
ATOM 1726 O O . SER A 1 208 ? 12.020 15.405 -25.624 1.00 45.94 208 SER A O 1
ATOM 1728 N N . SER A 1 209 ? 12.729 17.088 -24.320 1.00 44.03 209 SER A N 1
ATOM 1729 C CA . SER A 1 209 ? 14.161 16.761 -24.400 1.00 44.03 209 SER A CA 1
ATOM 1730 C C . SER A 1 209 ? 14.582 15.654 -23.427 1.00 44.03 209 SER A C 1
ATOM 1732 O O . SER A 1 209 ? 15.409 14.811 -23.774 1.00 44.03 209 SER A O 1
ATOM 1734 N N . THR A 1 210 ? 13.959 15.575 -22.247 1.00 49.06 210 THR A N 1
ATOM 1735 C CA . THR A 1 210 ? 14.196 14.504 -21.258 1.00 49.06 210 THR A CA 1
ATOM 1736 C C . THR A 1 210 ? 13.727 13.125 -21.734 1.00 49.06 210 THR A C 1
ATOM 1738 O O . THR A 1 210 ? 14.295 12.107 -21.328 1.00 49.06 210 THR A O 1
ATOM 1741 N N . LYS A 1 211 ? 12.751 13.074 -22.650 1.00 50.47 211 LYS A N 1
ATOM 1742 C CA . LYS A 1 211 ? 12.255 11.829 -23.256 1.00 50.47 211 LYS A CA 1
ATOM 1743 C C . LYS A 1 211 ? 13.347 11.099 -24.065 1.00 50.47 211 LYS A C 1
ATOM 1745 O O . LYS A 1 211 ? 13.549 9.904 -23.890 1.00 50.47 211 LYS A O 1
ATOM 1750 N N . LYS A 1 212 ? 14.173 11.830 -24.830 1.00 49.59 212 LYS A N 1
ATOM 1751 C CA . LYS A 1 212 ? 15.199 11.244 -25.726 1.00 49.59 212 LYS A CA 1
ATOM 1752 C C . LYS A 1 212 ? 16.348 10.503 -25.023 1.00 49.59 212 LYS A C 1
ATOM 1754 O O . LYS A 1 212 ? 16.893 9.570 -25.605 1.00 49.59 212 LYS A O 1
ATOM 1759 N N . ILE A 1 213 ? 16.741 10.897 -23.807 1.00 49.31 213 ILE A N 1
ATOM 1760 C CA . ILE A 1 213 ? 17.867 10.259 -23.084 1.00 49.31 213 ILE A CA 1
ATOM 1761 C C . ILE A 1 213 ? 17.436 8.932 -22.447 1.00 49.31 213 ILE A C 1
ATOM 1763 O O . ILE A 1 213 ? 18.221 7.993 -22.365 1.00 49.31 213 ILE A O 1
ATOM 1767 N N . THR A 1 214 ? 16.181 8.841 -22.007 1.00 51.78 214 THR A N 1
ATOM 1768 C CA . THR A 1 214 ? 15.652 7.615 -21.393 1.00 51.78 214 THR A CA 1
ATOM 1769 C C . THR A 1 214 ? 15.191 6.595 -22.425 1.00 51.78 214 THR A C 1
ATOM 1771 O O . THR A 1 214 ? 15.302 5.401 -22.164 1.00 51.78 214 THR A O 1
ATOM 1774 N N . ASP A 1 215 ? 14.780 7.042 -23.615 1.00 56.31 215 ASP A N 1
ATOM 1775 C CA . ASP A 1 215 ? 14.401 6.157 -24.721 1.00 56.31 215 ASP A CA 1
ATOM 1776 C C . ASP A 1 215 ? 15.600 5.403 -25.337 1.00 56.31 215 ASP A C 1
ATOM 1778 O O . ASP A 1 215 ? 15.410 4.357 -25.956 1.00 56.31 215 ASP A O 1
ATOM 1782 N N . SER A 1 216 ? 16.837 5.895 -25.159 1.00 53.56 216 SER A N 1
ATOM 1783 C CA . SER A 1 216 ? 18.056 5.213 -25.631 1.00 53.56 216 SER A CA 1
ATOM 1784 C C . SER A 1 216 ? 18.615 4.191 -24.636 1.00 53.56 216 SER A C 1
ATOM 1786 O O . SER A 1 216 ? 19.423 3.343 -25.019 1.00 53.56 216 SER A O 1
ATOM 1788 N N . PHE A 1 217 ? 18.189 4.250 -23.371 1.00 64.38 217 PHE A N 1
ATOM 1789 C CA . PHE A 1 217 ? 18.611 3.303 -22.350 1.00 64.38 217 PHE A CA 1
ATOM 1790 C C . PHE A 1 217 ? 17.749 2.046 -22.417 1.00 64.38 217 PHE A C 1
ATOM 1792 O O . PHE A 1 217 ? 16.527 2.101 -22.264 1.00 64.38 217 PHE A O 1
ATOM 1799 N N . ASP A 1 218 ? 18.387 0.887 -22.578 1.00 82.56 218 ASP A N 1
ATOM 1800 C CA . ASP A 1 218 ? 17.680 -0.371 -22.388 1.00 82.56 218 ASP A CA 1
ATOM 1801 C C . ASP A 1 218 ? 17.107 -0.416 -20.961 1.00 82.56 218 ASP A C 1
ATOM 1803 O O . ASP A 1 218 ? 17.805 -0.181 -19.968 1.00 82.56 218 ASP A O 1
ATOM 1807 N N . LYS A 1 219 ? 15.807 -0.705 -20.838 1.00 82.19 219 LYS A N 1
ATOM 1808 C CA . LYS A 1 219 ? 15.116 -0.698 -19.538 1.00 82.19 219 LYS A CA 1
ATOM 1809 C C . LYS A 1 219 ? 15.731 -1.707 -18.574 1.00 82.19 219 LYS A C 1
ATOM 1811 O O . LYS A 1 219 ? 15.709 -1.476 -17.364 1.00 82.19 219 LYS A O 1
ATOM 1816 N N . GLN A 1 220 ? 16.300 -2.811 -19.073 1.00 81.12 220 GLN A N 1
ATOM 1817 C CA . GLN A 1 220 ? 16.988 -3.757 -18.198 1.00 81.12 220 GLN A CA 1
ATOM 1818 C C . GLN A 1 220 ? 18.238 -3.125 -17.599 1.00 81.12 220 GLN A C 1
ATOM 1820 O O . GLN A 1 220 ? 18.474 -3.291 -16.403 1.00 81.12 220 GLN A O 1
ATOM 1825 N N . ASP A 1 221 ? 19.002 -2.372 -18.386 1.00 84.06 221 ASP A N 1
ATOM 1826 C CA . ASP A 1 221 ? 20.174 -1.654 -17.894 1.00 84.06 221 ASP A CA 1
ATOM 1827 C C . ASP A 1 221 ? 19.792 -0.538 -16.917 1.00 84.06 221 ASP A C 1
ATOM 1829 O O . ASP A 1 221 ? 20.418 -0.423 -15.861 1.00 84.06 221 ASP A O 1
ATOM 1833 N N . PHE A 1 222 ? 18.699 0.194 -17.168 1.00 87.38 222 PHE A N 1
ATOM 1834 C CA . PHE A 1 222 ? 18.163 1.156 -16.197 1.00 87.38 222 PHE A CA 1
ATOM 1835 C C . PHE A 1 222 ? 17.867 0.489 -14.844 1.00 87.38 222 PHE A C 1
ATOM 1837 O O . PHE A 1 222 ? 18.319 0.961 -13.798 1.00 87.38 222 PHE A O 1
ATOM 1844 N N . PHE A 1 223 ? 17.155 -0.644 -14.839 1.00 86.31 223 PHE A N 1
ATOM 1845 C CA . PHE A 1 223 ? 16.845 -1.358 -13.597 1.00 86.31 223 PHE A CA 1
ATOM 1846 C C . PHE A 1 223 ? 18.069 -2.019 -12.960 1.00 86.31 223 PHE A C 1
ATOM 1848 O O . PHE A 1 223 ? 18.155 -2.070 -11.732 1.00 86.31 223 PHE A O 1
ATOM 1855 N N . ARG A 1 224 ? 19.047 -2.475 -13.750 1.00 85.00 224 ARG A N 1
ATOM 1856 C CA . ARG A 1 224 ? 20.336 -2.951 -13.226 1.00 85.00 224 ARG A CA 1
ATOM 1857 C C . ARG A 1 224 ? 21.066 -1.836 -12.485 1.00 85.00 224 ARG A C 1
ATOM 1859 O O . ARG A 1 224 ? 21.487 -2.062 -11.357 1.00 85.00 224 ARG A O 1
ATOM 1866 N N . ILE A 1 225 ? 21.159 -0.637 -13.063 1.00 89.06 225 ILE A N 1
ATOM 1867 C CA . ILE A 1 225 ? 21.766 0.531 -12.405 1.00 89.06 225 ILE A CA 1
ATOM 1868 C C . ILE A 1 225 ? 20.972 0.917 -11.154 1.00 89.06 225 ILE A C 1
ATOM 1870 O O . ILE A 1 225 ? 21.552 1.192 -10.108 1.00 89.06 225 ILE A O 1
ATOM 1874 N N . LEU A 1 226 ? 19.639 0.899 -11.219 1.00 89.31 226 LEU A N 1
ATOM 1875 C CA . LEU A 1 226 ? 18.798 1.198 -10.061 1.00 89.31 226 LEU A CA 1
ATOM 1876 C C . LEU A 1 226 ? 19.111 0.273 -8.880 1.00 89.31 226 LEU A C 1
ATOM 1878 O O . LEU A 1 226 ? 19.252 0.736 -7.748 1.00 89.31 226 LEU A O 1
ATOM 1882 N N . LEU A 1 227 ? 19.267 -1.021 -9.154 1.00 87.88 227 LEU A N 1
ATOM 1883 C CA . LEU A 1 227 ? 19.584 -2.033 -8.154 1.00 87.88 227 LEU A CA 1
ATOM 1884 C C . LEU A 1 227 ? 20.998 -1.900 -7.565 1.00 87.88 227 LEU A C 1
ATOM 1886 O O . LEU A 1 227 ? 21.212 -2.341 -6.435 1.00 87.88 227 LEU A O 1
ATOM 1890 N N . THR A 1 228 ? 21.958 -1.277 -8.254 1.00 88.69 228 THR A N 1
ATOM 1891 C CA . THR A 1 228 ? 23.307 -1.060 -7.697 1.00 88.69 228 THR A CA 1
ATOM 1892 C C . THR A 1 228 ? 23.394 0.156 -6.776 1.00 88.69 228 THR A C 1
ATOM 1894 O O . THR A 1 228 ? 24.375 0.293 -6.039 1.00 88.69 228 THR A O 1
ATOM 1897 N N . ARG A 1 229 ? 22.379 1.031 -6.755 1.00 89.19 229 ARG A N 1
ATOM 1898 C CA . ARG A 1 229 ? 22.396 2.218 -5.896 1.00 89.19 229 ARG A CA 1
ATOM 1899 C C . ARG A 1 229 ? 22.383 1.845 -4.416 1.00 89.19 229 ARG A C 1
ATOM 1901 O O . ARG A 1 229 ? 21.595 1.017 -3.962 1.00 89.19 229 ARG A O 1
ATOM 1908 N N . ARG A 1 230 ? 23.216 2.524 -3.624 1.00 87.44 230 ARG A N 1
ATOM 1909 C CA . ARG A 1 230 ? 23.364 2.267 -2.181 1.00 87.44 230 ARG A CA 1
ATOM 1910 C C . ARG A 1 230 ? 22.064 2.461 -1.393 1.00 87.44 230 ARG A C 1
ATOM 1912 O O . ARG A 1 230 ? 21.833 1.725 -0.443 1.00 87.44 230 ARG A O 1
ATOM 1919 N N . ASP A 1 231 ? 21.232 3.422 -1.785 1.00 83.94 231 ASP A N 1
ATOM 1920 C CA . ASP A 1 231 ? 19.932 3.708 -1.164 1.00 83.94 231 ASP A CA 1
ATOM 1921 C C . ASP A 1 231 ? 18.838 2.692 -1.542 1.00 83.94 231 ASP A C 1
ATOM 1923 O O . ASP A 1 231 ? 17.779 2.677 -0.920 1.00 83.94 231 ASP A O 1
ATOM 1927 N N . PHE A 1 232 ? 19.097 1.811 -2.516 1.00 84.25 232 PHE A N 1
ATOM 1928 C CA . PHE A 1 232 ? 18.135 0.825 -3.011 1.00 84.25 232 PHE A CA 1
ATOM 1929 C C . PHE A 1 232 ? 18.681 -0.617 -3.063 1.00 84.25 232 PHE A C 1
ATOM 1931 O O . PHE A 1 232 ? 17.968 -1.546 -3.438 1.00 84.25 232 PHE A O 1
ATOM 1938 N N . ASN A 1 233 ? 19.917 -0.854 -2.619 1.00 80.12 233 ASN A N 1
ATOM 1939 C CA . ASN A 1 233 ? 20.595 -2.148 -2.758 1.00 80.12 233 ASN A CA 1
ATOM 1940 C C . ASN A 1 233 ? 19.917 -3.315 -2.006 1.00 80.12 233 ASN A C 1
ATOM 1942 O O . ASN A 1 233 ? 20.110 -4.478 -2.359 1.00 80.12 233 ASN A O 1
ATOM 1946 N N . ALA A 1 234 ? 19.102 -3.021 -0.996 1.00 83.75 234 ALA A N 1
ATOM 1947 C CA . ALA A 1 234 ? 18.289 -3.991 -0.267 1.00 83.75 234 ALA A CA 1
ATOM 1948 C C . ALA A 1 234 ? 16.838 -4.058 -0.783 1.00 83.75 234 ALA A C 1
ATOM 1950 O O . ALA A 1 234 ? 15.955 -4.557 -0.092 1.00 83.75 234 ALA A O 1
ATOM 1951 N N . GLY A 1 235 ? 16.567 -3.496 -1.960 1.00 86.56 235 GLY A N 1
ATOM 1952 C CA . GLY A 1 235 ? 15.234 -3.360 -2.524 1.00 86.56 235 GLY A CA 1
ATOM 1953 C C . GLY A 1 235 ? 14.872 -4.402 -3.583 1.00 86.56 235 GLY A C 1
ATOM 1954 O O . GLY A 1 235 ? 15.656 -5.272 -3.983 1.00 86.56 235 GLY A O 1
ATOM 1955 N N . GLY A 1 236 ? 13.647 -4.279 -4.074 1.00 92.75 236 GLY A N 1
ATOM 1956 C CA . GLY A 1 236 ? 13.227 -4.855 -5.341 1.00 92.75 236 GLY A CA 1
ATOM 1957 C C . GLY A 1 236 ? 12.063 -4.075 -5.932 1.00 92.75 236 GLY A C 1
ATOM 1958 O O . GLY A 1 236 ? 11.350 -3.381 -5.211 1.00 92.75 236 GLY A O 1
ATOM 1959 N N . LEU A 1 237 ? 11.905 -4.160 -7.241 1.00 94.06 237 LEU A N 1
ATOM 1960 C CA . LEU A 1 237 ? 10.779 -3.611 -7.978 1.00 94.06 237 LEU A CA 1
ATOM 1961 C C . LEU A 1 237 ? 9.877 -4.766 -8.383 1.00 94.06 237 LEU A C 1
ATOM 1963 O O . LEU A 1 237 ? 10.357 -5.718 -8.998 1.00 94.06 237 LEU A O 1
ATOM 1967 N N . VAL A 1 238 ? 8.596 -4.670 -8.043 1.00 94.94 238 VAL A N 1
ATOM 1968 C CA . VAL A 1 238 ? 7.567 -5.603 -8.501 1.00 94.94 238 VAL A CA 1
ATOM 1969 C C . VAL A 1 238 ? 6.607 -4.827 -9.392 1.00 94.94 238 VAL A C 1
ATOM 1971 O O . VAL A 1 238 ? 6.064 -3.810 -8.964 1.00 94.94 238 VAL A O 1
ATOM 1974 N N . ILE A 1 239 ? 6.424 -5.296 -10.624 1.00 93.81 239 ILE A N 1
ATOM 1975 C CA . ILE A 1 239 ? 5.488 -4.736 -11.602 1.00 93.81 239 ILE A CA 1
ATOM 1976 C C . ILE A 1 239 ? 4.510 -5.831 -11.995 1.00 93.81 239 ILE A C 1
ATOM 1978 O O . ILE A 1 239 ? 4.910 -6.952 -12.297 1.00 93.81 239 ILE A O 1
ATOM 1982 N N . GLY A 1 240 ? 3.228 -5.507 -11.985 1.00 92.31 240 GLY A N 1
ATOM 1983 C CA . GLY A 1 240 ? 2.142 -6.381 -12.375 1.00 92.31 240 GLY A CA 1
ATOM 1984 C C . GLY A 1 240 ? 1.372 -5.791 -13.545 1.00 92.31 240 GLY A C 1
ATOM 1985 O O . GLY A 1 240 ? 1.025 -4.614 -13.534 1.00 92.31 240 GLY A O 1
ATOM 1986 N N . GLN A 1 241 ? 1.084 -6.604 -14.554 1.00 89.00 241 GLN A N 1
ATOM 1987 C CA . GLN A 1 241 ? 0.249 -6.213 -15.682 1.00 89.00 241 GLN A CA 1
ATOM 1988 C C . GLN A 1 241 ? -1.149 -6.811 -15.532 1.00 89.00 241 GLN A C 1
ATOM 1990 O O . GLN A 1 241 ? -1.307 -8.025 -15.341 1.00 89.00 241 GLN A O 1
ATOM 1995 N N . ASN A 1 242 ? -2.163 -5.969 -15.717 1.00 81.00 242 ASN A N 1
ATOM 1996 C CA . ASN A 1 242 ? -3.527 -6.428 -15.916 1.00 81.00 242 ASN A CA 1
ATOM 1997 C C . ASN A 1 242 ? -3.792 -6.592 -17.416 1.00 81.00 242 ASN A C 1
ATOM 1999 O O . ASN A 1 242 ? -3.463 -5.721 -18.215 1.00 81.00 242 ASN A O 1
ATOM 2003 N N . LYS A 1 243 ? -4.380 -7.717 -17.820 1.00 61.34 243 LYS A N 1
ATOM 2004 C CA . LYS A 1 243 ? -4.820 -7.928 -19.209 1.00 61.34 243 LYS A CA 1
ATOM 2005 C C . LYS A 1 243 ? -6.341 -7.914 -19.344 1.00 61.34 243 LYS A C 1
ATOM 2007 O O . LYS A 1 243 ? -6.851 -8.090 -20.446 1.00 61.34 243 LYS A O 1
ATOM 2012 N N . ARG A 1 244 ? -7.083 -7.752 -18.242 1.00 52.34 244 ARG A N 1
ATOM 2013 C CA . ARG A 1 244 ? -8.547 -7.779 -18.239 1.00 52.34 244 ARG A CA 1
ATOM 2014 C C . ARG A 1 244 ? -9.117 -6.500 -17.640 1.00 52.34 244 ARG A C 1
ATOM 2016 O O . ARG A 1 244 ? -9.209 -6.337 -16.426 1.00 52.34 244 ARG A O 1
ATOM 2023 N N . VAL A 1 245 ? -9.604 -5.649 -18.540 1.00 44.38 245 VAL A N 1
ATOM 2024 C CA . VAL A 1 245 ? -10.615 -4.622 -18.269 1.00 44.38 245 VAL A CA 1
ATOM 2025 C C . VAL A 1 245 ? -11.934 -5.328 -17.937 1.00 44.38 245 VAL A C 1
ATOM 2027 O O . VAL A 1 245 ? -12.845 -5.356 -18.747 1.00 44.38 245 VAL A O 1
ATOM 2030 N N . THR A 1 246 ? -12.041 -5.977 -16.778 1.00 41.84 246 THR A N 1
ATOM 2031 C CA . THR A 1 246 ? -13.334 -6.405 -16.217 1.00 41.84 246 THR A CA 1
ATOM 2032 C C . THR A 1 246 ? -13.192 -6.617 -14.715 1.00 41.84 246 THR A C 1
ATOM 2034 O O . THR A 1 246 ? -12.764 -7.685 -14.287 1.00 41.84 246 THR A O 1
ATOM 2037 N N . ARG A 1 247 ? -13.516 -5.549 -13.977 1.00 48.00 247 ARG A N 1
ATOM 2038 C CA . ARG A 1 247 ? -14.200 -5.375 -12.674 1.00 48.00 247 ARG A CA 1
ATOM 2039 C C . ARG A 1 247 ? -14.261 -6.460 -11.592 1.00 48.00 247 ARG A C 1
ATOM 2041 O O . ARG A 1 247 ? -14.856 -6.179 -10.561 1.00 48.00 247 ARG A O 1
ATOM 2048 N N . GLU A 1 248 ? -13.695 -7.647 -11.744 1.00 53.94 248 GLU A N 1
ATOM 2049 C CA . GLU A 1 248 ? -13.841 -8.677 -10.724 1.00 53.94 248 GLU A CA 1
ATOM 2050 C C . GLU A 1 248 ? -12.551 -9.464 -10.546 1.00 53.94 248 GLU A C 1
ATOM 2052 O O . GLU A 1 248 ? -12.127 -10.210 -11.435 1.00 53.94 248 GLU A O 1
ATOM 2057 N N . LEU A 1 249 ? -11.985 -9.386 -9.339 1.00 55.84 249 LEU A N 1
ATOM 2058 C CA . LEU A 1 249 ? -10.960 -10.300 -8.829 1.00 55.84 249 LEU A CA 1
ATOM 2059 C C . LEU A 1 249 ? -11.519 -11.734 -8.639 1.00 55.84 249 LEU A C 1
ATOM 2061 O O . LEU A 1 249 ? -11.193 -12.449 -7.691 1.00 55.84 249 LEU A O 1
ATOM 2065 N N . ARG A 1 250 ? -12.374 -12.204 -9.560 1.00 47.34 250 ARG A N 1
ATOM 2066 C CA . ARG A 1 250 ? -12.998 -13.539 -9.577 1.00 47.34 250 ARG A CA 1
ATOM 2067 C C . ARG A 1 250 ? -11.975 -14.679 -9.667 1.00 47.34 250 ARG A C 1
ATOM 2069 O O . ARG A 1 250 ? -12.361 -15.824 -9.438 1.00 47.34 250 ARG A O 1
ATOM 2076 N N . HIS A 1 251 ? -10.701 -14.370 -9.918 1.00 49.91 251 HIS A N 1
ATOM 2077 C CA . HIS A 1 251 ? -9.583 -15.317 -10.011 1.00 49.91 251 HIS A CA 1
ATOM 2078 C C . HIS A 1 251 ? -8.635 -15.284 -8.805 1.00 49.91 251 HIS A C 1
ATOM 2080 O O . HIS A 1 251 ? -7.526 -15.790 -8.913 1.00 49.91 251 HIS A O 1
ATOM 2086 N N . ILE A 1 252 ? -9.031 -14.727 -7.645 1.00 56.69 252 ILE A N 1
ATOM 2087 C CA . ILE A 1 252 ? -8.297 -15.042 -6.406 1.00 56.69 252 ILE A CA 1
ATOM 2088 C C . ILE A 1 252 ? -8.475 -16.547 -6.167 1.00 56.69 252 ILE A C 1
ATOM 2090 O O . ILE A 1 252 ? -9.498 -16.962 -5.611 1.00 56.69 252 ILE A O 1
ATOM 2094 N N . ASP A 1 253 ? -7.494 -17.337 -6.604 1.00 57.44 253 ASP A N 1
ATOM 2095 C CA . ASP A 1 253 ? -7.373 -18.792 -6.407 1.00 57.44 253 ASP A CA 1
ATOM 2096 C C . ASP A 1 253 ? -7.046 -19.156 -4.948 1.00 57.44 253 ASP A C 1
ATOM 2098 O O . ASP A 1 253 ? -6.803 -20.312 -4.608 1.00 57.44 253 ASP A O 1
ATOM 2102 N N . GLU A 1 254 ? -7.083 -18.166 -4.054 1.00 71.56 254 GLU A N 1
ATOM 2103 C CA . GLU A 1 254 ? -6.925 -18.324 -2.617 1.00 71.56 254 GLU A CA 1
ATOM 2104 C C . GLU A 1 254 ? -8.264 -18.041 -1.901 1.00 71.56 254 GLU A C 1
ATOM 2106 O O . GLU A 1 254 ? -8.542 -16.902 -1.504 1.00 71.56 254 GLU A O 1
ATOM 2111 N N . PRO A 1 255 ? -9.122 -19.068 -1.703 1.00 74.94 255 PRO A N 1
ATOM 2112 C CA . PRO A 1 255 ? -10.434 -18.933 -1.062 1.00 74.94 255 PRO A CA 1
ATOM 2113 C C . PRO A 1 255 ? -10.401 -18.200 0.283 1.00 74.94 255 PRO A C 1
ATOM 2115 O O . PRO A 1 255 ? -11.362 -17.519 0.643 1.00 74.94 255 PRO A O 1
ATOM 2118 N N . LEU A 1 256 ? -9.286 -18.313 1.013 1.00 78.62 256 LEU A N 1
ATOM 2119 C CA . LEU A 1 256 ? -9.070 -17.620 2.277 1.00 78.62 256 LEU A CA 1
ATOM 2120 C C . LEU A 1 256 ? -9.102 -16.097 2.103 1.00 78.62 256 LEU A C 1
ATOM 2122 O O . LEU A 1 256 ? -9.869 -15.434 2.795 1.00 78.62 256 LEU A O 1
ATOM 2126 N N . LEU A 1 257 ? -8.320 -15.538 1.176 1.00 78.50 257 LEU A N 1
ATOM 2127 C CA . LEU A 1 257 ? -8.245 -14.086 0.976 1.00 78.50 257 LEU A CA 1
ATOM 2128 C C . LEU A 1 257 ? -9.559 -13.521 0.435 1.00 78.50 257 LEU A C 1
ATOM 2130 O O . LEU A 1 257 ? -9.982 -12.443 0.848 1.00 78.50 257 LEU A O 1
ATOM 2134 N N . ARG A 1 258 ? -10.259 -14.275 -0.423 1.00 74.44 258 ARG A N 1
ATOM 2135 C CA . ARG A 1 258 ? -11.596 -13.893 -0.899 1.00 74.44 258 ARG A CA 1
ATOM 2136 C C . ARG A 1 258 ? -12.594 -13.800 0.255 1.00 74.44 258 ARG A C 1
ATOM 2138 O O . ARG A 1 258 ? -13.319 -12.813 0.362 1.00 74.44 258 ARG A O 1
ATOM 2145 N N . ASN A 1 259 ? -12.601 -14.800 1.136 1.00 80.75 259 ASN A N 1
ATOM 2146 C CA . ASN A 1 259 ? -13.453 -14.794 2.319 1.00 80.75 259 ASN A CA 1
ATOM 2147 C C . ASN A 1 259 ? -13.112 -13.594 3.218 1.00 80.75 259 ASN A C 1
ATOM 2149 O O . ASN A 1 259 ? -13.994 -12.805 3.533 1.00 80.75 259 ASN A O 1
ATOM 2153 N N . LEU A 1 260 ? -11.835 -13.368 3.531 1.00 81.81 260 LEU A N 1
ATOM 2154 C CA . LEU A 1 260 ? -11.415 -12.230 4.359 1.00 81.81 260 LEU A CA 1
ATOM 2155 C C . LEU A 1 260 ? -11.771 -10.872 3.734 1.00 81.81 260 LEU A C 1
ATOM 2157 O O . LEU A 1 260 ? -12.217 -9.976 4.445 1.00 81.81 260 LEU A O 1
ATOM 2161 N N . SER A 1 261 ? -11.632 -10.719 2.414 1.00 76.38 261 SER A N 1
ATOM 2162 C CA . SER A 1 261 ? -12.025 -9.498 1.697 1.00 76.38 261 SER A CA 1
ATOM 2163 C C . SER A 1 261 ? -13.528 -9.216 1.813 1.00 76.38 261 SER A C 1
ATOM 2165 O O . SER A 1 261 ? -13.929 -8.065 2.008 1.00 76.38 261 SER A O 1
ATOM 2167 N N . SER A 1 262 ? -14.369 -10.258 1.770 1.00 79.19 262 SER A N 1
ATOM 2168 C CA . SER A 1 262 ? -15.824 -10.121 1.946 1.00 79.19 262 SER A CA 1
ATOM 2169 C C . SER A 1 262 ? -16.234 -9.677 3.357 1.00 79.19 262 SER A C 1
ATOM 2171 O O . SER A 1 262 ? -17.308 -9.114 3.531 1.00 79.19 262 SER A O 1
ATOM 2173 N N . GLN A 1 263 ? -15.361 -9.876 4.349 1.00 80.62 263 GLN A N 1
ATOM 2174 C CA . GLN A 1 263 ? -15.580 -9.465 5.740 1.00 80.62 263 GLN A CA 1
ATOM 2175 C C . GLN A 1 263 ? -15.179 -8.009 6.010 1.00 80.62 263 GLN A C 1
ATOM 2177 O O . GLN A 1 263 ? -15.489 -7.473 7.070 1.00 80.62 263 GLN A O 1
ATOM 2182 N N . MET A 1 264 ? -14.450 -7.368 5.096 1.00 85.06 264 MET A N 1
ATOM 2183 C CA . MET A 1 264 ? -14.067 -5.969 5.258 1.00 85.06 264 MET A CA 1
ATOM 2184 C C . MET A 1 264 ? -15.163 -5.067 4.715 1.00 85.06 264 MET A C 1
ATOM 2186 O O . MET A 1 264 ? -15.496 -5.151 3.533 1.00 85.06 264 MET A O 1
ATOM 2190 N N . T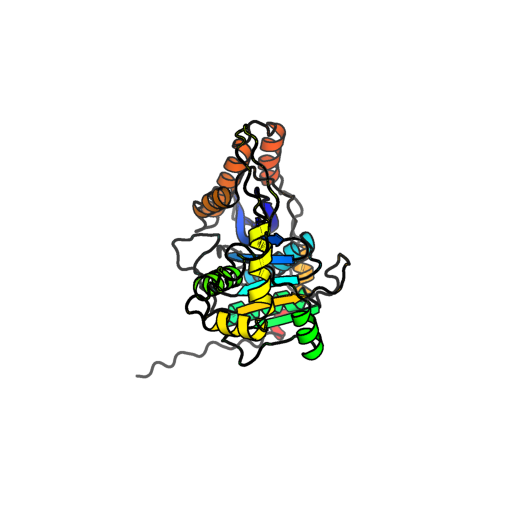HR A 1 265 ? -15.657 -4.139 5.519 1.00 84.44 265 THR A N 1
ATOM 2191 C CA . THR A 1 265 ? -16.564 -3.105 5.018 1.00 84.44 265 THR A CA 1
ATOM 2192 C C . THR A 1 265 ? -15.739 -1.962 4.447 1.00 84.44 265 THR A C 1
ATOM 2194 O O . THR A 1 265 ? -14.886 -1.400 5.132 1.00 84.44 265 THR A O 1
ATOM 2197 N N . PHE A 1 266 ? -15.956 -1.621 3.179 1.00 79.19 266 PHE A N 1
ATOM 2198 C CA . PHE A 1 266 ? -15.356 -0.413 2.628 1.00 79.19 266 PHE A CA 1
ATOM 2199 C C . PHE A 1 266 ? -16.159 0.776 3.156 1.00 79.19 266 PHE A C 1
ATOM 2201 O O . PHE A 1 266 ? -17.343 0.903 2.858 1.00 79.19 266 PHE A O 1
ATOM 2208 N N . ILE A 1 267 ? -15.534 1.576 4.012 1.00 75.38 267 ILE A N 1
ATOM 2209 C CA . ILE A 1 267 ? -16.088 2.841 4.476 1.00 75.38 267 ILE A CA 1
ATOM 2210 C C . ILE A 1 267 ? -15.893 3.839 3.343 1.00 75.38 267 ILE A C 1
ATOM 2212 O O . ILE A 1 267 ? -14.805 3.922 2.768 1.00 75.38 267 ILE A O 1
ATOM 2216 N N . GLU A 1 268 ? -16.967 4.551 3.010 1.00 68.94 268 GLU A N 1
ATOM 2217 C CA . GLU A 1 268 ? -16.966 5.524 1.929 1.00 68.94 268 GLU A CA 1
ATOM 2218 C C . GLU A 1 268 ? -15.848 6.564 2.068 1.00 68.94 268 GLU A C 1
ATOM 2220 O O . GLU A 1 268 ? -15.243 6.786 3.119 1.00 68.94 268 GLU A O 1
ATOM 2225 N N . LYS A 1 269 ? -15.558 7.163 0.921 1.00 81.31 269 LYS A N 1
ATOM 2226 C CA . LYS A 1 269 ? -14.502 8.132 0.687 1.00 81.31 2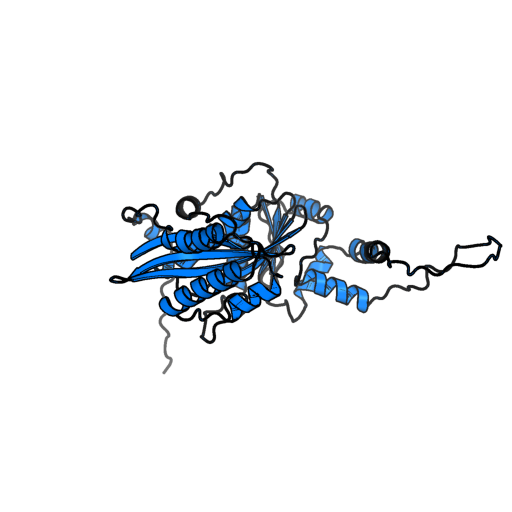69 LYS A CA 1
ATOM 2227 C C . LYS A 1 269 ? -14.699 9.379 1.558 1.00 81.31 269 LYS A C 1
ATOM 2229 O O . LYS A 1 269 ? -15.658 10.118 1.367 1.00 81.31 269 LYS A O 1
ATOM 2234 N N . ILE A 1 270 ? -13.758 9.633 2.463 1.00 83.44 270 ILE A N 1
ATOM 2235 C CA . ILE A 1 270 ? -13.676 10.865 3.249 1.00 83.44 270 ILE A CA 1
ATOM 2236 C C . ILE A 1 270 ? -12.793 11.843 2.475 1.00 83.44 270 ILE A C 1
ATOM 2238 O O . ILE A 1 270 ? -11.581 11.642 2.366 1.00 83.44 270 ILE A O 1
ATOM 2242 N N . ALA A 1 271 ? -13.402 12.889 1.921 1.00 83.25 271 ALA A N 1
ATOM 2243 C CA . ALA A 1 271 ? -12.656 13.989 1.327 1.00 83.25 271 ALA A CA 1
ATOM 2244 C C . ALA A 1 271 ? -11.924 14.766 2.430 1.00 83.25 271 ALA A C 1
ATOM 2246 O O . ALA A 1 271 ? -12.512 15.138 3.445 1.00 83.25 271 ALA A O 1
ATOM 2247 N N . VAL A 1 272 ? -10.630 14.991 2.234 1.00 83.25 272 VAL A N 1
ATOM 2248 C CA . VAL A 1 272 ? -9.772 15.749 3.136 1.00 83.25 272 VAL A CA 1
ATOM 2249 C C . VAL A 1 272 ? -9.328 17.003 2.402 1.00 83.25 272 VAL A C 1
ATOM 2251 O O . VAL A 1 272 ? -8.491 16.947 1.501 1.00 83.25 272 VAL A O 1
ATOM 2254 N N . ASN A 1 273 ? -9.856 18.150 2.818 1.00 84.88 273 ASN A N 1
ATOM 2255 C CA . ASN A 1 273 ? -9.566 19.442 2.196 1.00 84.88 273 ASN A CA 1
ATOM 2256 C C . ASN A 1 273 ? -8.236 20.033 2.684 1.00 84.88 273 ASN A C 1
ATOM 2258 O O . ASN A 1 273 ? -8.157 21.157 3.175 1.00 84.88 273 ASN A O 1
ATOM 2262 N N . CYS A 1 274 ? -7.168 19.246 2.565 1.00 86.19 274 CYS A N 1
ATOM 2263 C CA . CYS A 1 274 ? -5.799 19.709 2.719 1.00 86.19 274 CYS A CA 1
ATOM 2264 C C . CYS A 1 274 ? -4.834 18.918 1.827 1.00 86.19 274 CYS A C 1
ATOM 2266 O O . CYS A 1 274 ? -5.157 17.848 1.303 1.00 86.19 274 CYS A O 1
ATOM 2268 N N . GLU A 1 275 ? -3.629 19.467 1.675 1.00 91.69 275 GLU A N 1
ATOM 2269 C CA . GLU A 1 275 ? -2.535 18.800 0.980 1.00 91.69 275 GLU A CA 1
ATOM 2270 C C . GLU A 1 275 ? -2.162 17.480 1.658 1.00 91.69 275 GLU A C 1
ATOM 2272 O O . GLU A 1 275 ? -2.159 17.368 2.889 1.00 91.69 275 GLU A O 1
ATOM 2277 N N . PHE A 1 276 ? -1.788 16.493 0.842 1.00 93.25 276 PHE A N 1
ATOM 2278 C CA . PHE A 1 276 ? -1.385 15.167 1.305 1.00 93.25 276 PHE A CA 1
ATOM 2279 C C . PHE A 1 276 ? -0.325 15.220 2.415 1.00 93.25 276 PHE A C 1
ATOM 2281 O O . PHE A 1 276 ? -0.470 14.542 3.427 1.00 93.25 276 PHE A O 1
ATOM 2288 N N . GLU A 1 277 ? 0.698 16.069 2.280 1.00 94.00 277 GLU A N 1
ATOM 2289 C CA . GLU A 1 277 ? 1.765 16.198 3.282 1.00 94.00 277 GLU A CA 1
ATOM 2290 C C . GLU A 1 277 ? 1.254 16.767 4.611 1.00 94.00 277 GLU A C 1
ATOM 2292 O O . GLU A 1 277 ? 1.682 16.351 5.689 1.00 94.00 277 GLU A O 1
ATOM 2297 N N . VAL A 1 278 ? 0.291 17.693 4.569 1.00 93.00 278 VAL A N 1
ATOM 2298 C CA . VAL A 1 278 ? -0.347 18.224 5.782 1.00 93.00 278 VAL A CA 1
ATOM 2299 C C . VAL A 1 278 ? -1.134 17.117 6.480 1.00 93.00 278 VAL A C 1
ATOM 2301 O O . VAL A 1 278 ? -1.033 16.973 7.700 1.00 93.00 278 VAL A O 1
ATOM 2304 N N . PHE A 1 279 ? -1.876 16.305 5.725 1.00 94.81 279 PHE A N 1
ATOM 2305 C CA . PHE A 1 279 ? -2.615 15.175 6.283 1.00 94.81 279 PHE A CA 1
ATOM 2306 C C . PHE A 1 279 ? -1.689 14.079 6.826 1.00 94.81 279 PHE A C 1
ATOM 2308 O O . PHE A 1 279 ? -1.884 13.600 7.944 1.00 94.81 279 PHE A O 1
ATOM 2315 N N . LEU A 1 280 ? -0.633 13.725 6.093 1.00 95.62 280 LEU A N 1
ATOM 2316 C CA . LEU A 1 280 ? 0.352 12.740 6.525 1.00 95.62 280 LEU A CA 1
ATOM 2317 C C . LEU A 1 280 ? 1.050 13.178 7.820 1.00 95.62 280 LEU A C 1
ATOM 2319 O O . LEU A 1 280 ? 1.208 12.368 8.733 1.00 95.62 280 LEU A O 1
ATOM 2323 N N . ASN A 1 281 ? 1.365 14.469 7.959 1.00 95.44 281 ASN A N 1
ATOM 2324 C CA . ASN A 1 281 ? 1.906 15.030 9.197 1.00 95.44 281 ASN A CA 1
ATOM 2325 C C . ASN A 1 281 ? 0.943 14.891 10.389 1.00 95.44 281 ASN A C 1
ATOM 2327 O O . ASN A 1 281 ? 1.393 14.636 11.507 1.00 95.44 281 ASN A O 1
ATOM 2331 N N . LEU A 1 282 ? -0.376 15.003 10.180 1.00 95.25 282 LEU A N 1
ATOM 2332 C CA . LEU A 1 282 ? -1.359 14.729 11.238 1.00 95.25 282 LEU A CA 1
ATOM 2333 C C . LEU A 1 282 ? -1.317 13.259 11.675 1.00 95.25 282 LEU A C 1
ATOM 2335 O O . LEU A 1 282 ? -1.374 12.974 12.870 1.00 95.25 282 LEU A O 1
ATOM 2339 N N . ILE A 1 283 ? -1.160 12.329 10.730 1.00 96.19 283 ILE A N 1
ATOM 2340 C CA . ILE A 1 283 ? -1.000 10.899 11.032 1.00 96.19 283 ILE A CA 1
ATOM 2341 C C . ILE A 1 283 ? 0.312 10.653 11.792 1.00 96.19 283 ILE A C 1
ATOM 2343 O O . ILE A 1 283 ? 0.344 9.905 12.770 1.00 96.19 283 ILE A O 1
ATOM 2347 N N . HIS A 1 284 ? 1.402 11.309 11.394 1.00 95.94 284 HIS A N 1
ATOM 2348 C CA . HIS A 1 284 ? 2.705 11.196 12.057 1.00 95.94 284 HIS A CA 1
ATOM 2349 C C . HIS A 1 284 ? 2.696 11.693 13.507 1.00 95.94 284 HIS A C 1
ATOM 2351 O O . HIS A 1 284 ? 3.467 11.189 14.321 1.00 95.94 284 HIS A O 1
ATOM 2357 N N . GLN A 1 285 ? 1.819 12.641 13.842 1.00 95.38 285 GLN A N 1
ATOM 2358 C CA . GLN A 1 285 ? 1.634 13.142 15.208 1.00 95.38 285 GLN A CA 1
ATOM 2359 C C . GLN A 1 285 ? 0.820 12.198 16.106 1.00 95.38 285 GLN A C 1
ATOM 2361 O O . GLN A 1 285 ? 0.850 12.358 17.326 1.00 95.38 285 GLN A O 1
ATOM 2366 N N . GLY A 1 286 ? 0.098 11.231 15.531 1.00 95.19 286 GLY A N 1
ATOM 2367 C CA . GLY A 1 286 ? -0.711 10.281 16.291 1.00 95.19 286 GLY A CA 1
ATOM 2368 C C . GLY A 1 286 ? 0.124 9.346 17.173 1.00 95.19 286 GLY A C 1
ATOM 2369 O O . GLY A 1 286 ? 1.232 8.937 16.820 1.00 95.19 286 GLY A O 1
ATOM 2370 N N . ASP A 1 287 ? -0.431 8.956 18.321 1.00 95.12 287 ASP A N 1
ATOM 2371 C CA . ASP A 1 287 ? 0.150 7.940 19.194 1.00 95.12 287 ASP A CA 1
ATOM 2372 C C . ASP A 1 287 ? -0.452 6.560 18.908 1.00 95.12 287 ASP A C 1
ATOM 2374 O O . ASP A 1 287 ? -1.499 6.151 19.413 1.00 95.12 287 ASP A O 1
ATOM 2378 N N . TRP A 1 288 ? 0.291 5.793 18.120 1.00 94.38 288 TRP A N 1
ATOM 2379 C CA . TRP A 1 288 ? -0.105 4.467 17.669 1.00 94.38 288 TRP A CA 1
ATOM 2380 C C . TRP A 1 288 ? 0.306 3.343 18.635 1.00 94.38 288 TRP A C 1
ATOM 2382 O O . TRP A 1 288 ? 0.276 2.175 18.244 1.00 94.38 288 TRP A O 1
ATOM 2392 N N . CYS A 1 289 ? 0.795 3.631 19.849 1.00 92.75 289 CYS A N 1
ATOM 2393 C CA . CYS A 1 289 ? 1.501 2.634 20.667 1.00 92.75 289 CYS A CA 1
ATOM 2394 C C . CYS A 1 289 ? 0.613 1.527 21.261 1.00 92.75 289 CYS A C 1
ATOM 2396 O O . CYS A 1 289 ? 1.099 0.407 21.424 1.00 92.75 289 CYS A O 1
ATOM 2398 N N . ASN A 1 290 ? -0.664 1.804 21.538 1.00 94.12 290 ASN A N 1
ATOM 2399 C CA . ASN A 1 290 ? -1.635 0.858 22.096 1.00 94.12 290 ASN A CA 1
ATOM 2400 C C . ASN A 1 290 ? -3.058 1.155 21.587 1.00 94.12 290 ASN A C 1
ATOM 2402 O O . ASN A 1 290 ? -3.266 2.149 20.898 1.00 94.12 290 ASN A O 1
ATOM 2406 N N . LEU A 1 291 ? -4.026 0.291 21.916 1.00 93.81 291 LEU A N 1
ATOM 2407 C CA . LEU A 1 291 ? -5.404 0.399 21.414 1.00 93.81 291 LEU A CA 1
ATOM 2408 C C . LEU A 1 291 ? -6.086 1.722 21.780 1.00 93.81 291 LEU A C 1
ATOM 2410 O O . LEU A 1 291 ? -6.684 2.345 20.912 1.00 93.81 291 LEU A O 1
ATOM 2414 N N . GLU A 1 292 ? -5.978 2.154 23.038 1.00 95.56 292 GLU A N 1
ATOM 2415 C CA . GLU A 1 292 ? -6.656 3.354 23.545 1.00 95.56 292 GLU A CA 1
ATOM 2416 C C . GLU A 1 292 ? -6.091 4.621 22.906 1.00 95.56 292 GLU A C 1
ATOM 2418 O O . GLU A 1 292 ? -6.834 5.435 22.365 1.00 95.56 292 GLU A O 1
ATOM 2423 N N . ARG A 1 293 ? -4.762 4.752 22.875 1.00 96.00 293 ARG A N 1
ATOM 2424 C CA . ARG A 1 293 ? -4.111 5.907 22.246 1.00 96.00 293 ARG A CA 1
ATOM 2425 C C . ARG A 1 293 ? -4.279 5.923 20.730 1.00 96.00 293 ARG A C 1
ATOM 2427 O O . ARG A 1 293 ? -4.435 6.991 20.144 1.00 96.00 293 ARG A O 1
ATOM 2434 N N . SER A 1 294 ? -4.302 4.748 20.103 1.00 95.50 294 SER A N 1
ATOM 2435 C CA . SER A 1 294 ? -4.529 4.633 18.665 1.00 95.50 294 SER A CA 1
ATOM 2436 C C . SER A 1 294 ? -5.967 4.987 18.277 1.00 95.50 294 SER A C 1
ATOM 2438 O O . SER A 1 294 ? -6.152 5.584 17.219 1.00 95.50 294 SER A O 1
ATOM 2440 N N . ASP A 1 295 ? -6.960 4.626 19.098 1.00 95.44 295 ASP A N 1
ATOM 2441 C CA . ASP A 1 295 ? -8.361 5.044 18.928 1.00 95.44 295 ASP A CA 1
ATOM 2442 C C . ASP A 1 295 ? -8.494 6.562 19.088 1.00 95.44 295 ASP A C 1
ATOM 2444 O O . ASP A 1 295 ? -9.012 7.235 18.198 1.00 95.44 295 ASP A O 1
ATOM 2448 N N . GLN A 1 296 ? -7.923 7.118 20.160 1.00 95.75 296 GLN A N 1
ATOM 2449 C CA . GLN A 1 296 ? -7.914 8.560 20.404 1.00 95.75 296 GLN A CA 1
ATOM 2450 C C . GLN A 1 296 ? -7.261 9.335 19.248 1.00 95.75 296 GLN A C 1
ATOM 2452 O O . GLN A 1 296 ? -7.836 10.299 18.751 1.00 95.75 296 GLN A O 1
ATOM 2457 N N . SER A 1 297 ? -6.104 8.878 18.757 1.00 96.38 297 SER A N 1
ATOM 2458 C CA . SER A 1 297 ? -5.404 9.512 17.628 1.00 96.38 297 SER A CA 1
ATOM 2459 C C . SER A 1 297 ? -6.245 9.505 16.352 1.00 96.38 297 SER A C 1
ATOM 2461 O O . SER A 1 297 ? -6.295 10.506 15.641 1.00 96.38 297 SER A O 1
ATOM 2463 N N . LEU A 1 298 ? -6.935 8.395 16.060 1.00 94.62 298 LEU A N 1
ATOM 2464 C CA . LEU A 1 298 ? -7.831 8.316 14.908 1.00 94.62 298 LEU A CA 1
ATOM 2465 C C . LEU A 1 298 ? -8.988 9.318 15.037 1.00 94.62 298 LEU A C 1
ATOM 2467 O O . LEU A 1 298 ? -9.279 10.037 14.081 1.00 94.62 298 LEU A O 1
ATOM 2471 N N . ARG A 1 299 ? -9.616 9.397 16.215 1.00 91.62 299 ARG A N 1
ATOM 2472 C CA . ARG A 1 299 ? -10.710 10.342 16.491 1.00 91.62 299 ARG A CA 1
ATOM 2473 C C . ARG A 1 299 ? -10.260 11.791 16.357 1.00 91.62 299 ARG A C 1
ATOM 2475 O O . ARG A 1 299 ? -10.966 12.588 15.751 1.00 91.62 299 ARG A O 1
ATOM 2482 N N . GLU A 1 300 ? -9.081 12.126 16.871 1.00 93.25 300 GLU A N 1
ATOM 2483 C CA . GLU A 1 300 ? -8.509 13.468 16.749 1.00 93.25 300 GLU A CA 1
ATOM 2484 C C . GLU A 1 300 ? -8.222 13.845 15.298 1.00 93.25 300 GLU A C 1
ATOM 2486 O O . GLU A 1 300 ? -8.514 14.968 14.894 1.00 93.25 300 GLU A O 1
ATOM 2491 N N . ILE A 1 301 ? -7.679 12.921 14.500 1.00 92.44 301 ILE A N 1
ATOM 2492 C CA . ILE A 1 301 ? -7.463 13.154 13.067 1.00 92.44 301 ILE A CA 1
ATOM 2493 C C . ILE A 1 301 ? -8.800 13.420 12.378 1.00 92.44 301 ILE A C 1
ATOM 2495 O O . ILE A 1 301 ? -8.918 14.421 11.675 1.00 92.44 301 ILE A O 1
ATOM 2499 N N . ILE A 1 302 ? -9.814 12.583 12.622 1.00 88.25 302 ILE A N 1
ATOM 2500 C CA . ILE A 1 302 ? -11.141 12.730 12.008 1.00 88.25 302 ILE A CA 1
ATOM 2501 C C . ILE A 1 302 ? -11.817 14.039 12.447 1.00 88.25 302 ILE A C 1
ATOM 2503 O O . ILE A 1 302 ? -12.376 14.757 11.620 1.00 88.25 302 ILE A O 1
ATOM 2507 N N . SER A 1 303 ? -11.698 14.420 13.718 1.00 85.56 303 SER A N 1
ATOM 2508 C CA . SER A 1 303 ? -12.187 15.709 14.219 1.00 85.56 303 SER A CA 1
ATOM 2509 C C . SER A 1 303 ? -11.465 16.897 13.563 1.00 85.56 303 SER A C 1
ATOM 2511 O O . SER A 1 303 ? -12.103 17.856 13.133 1.00 85.56 303 SER A O 1
ATOM 2513 N N . LYS A 1 304 ? -10.137 16.839 13.402 1.00 88.25 304 LYS A N 1
ATOM 2514 C CA . LYS A 1 304 ? -9.354 17.918 12.769 1.00 88.25 304 LYS A CA 1
ATOM 2515 C C . LYS A 1 304 ? -9.662 18.100 11.283 1.00 88.25 304 LYS A C 1
ATOM 2517 O O . LYS A 1 304 ? -9.617 19.231 10.808 1.00 88.25 304 LYS A O 1
ATOM 2522 N N . ILE A 1 305 ? -9.930 17.020 10.547 1.00 85.31 305 ILE A N 1
ATOM 2523 C CA . ILE A 1 305 ? -10.259 17.119 9.113 1.00 85.31 305 ILE A CA 1
ATOM 2524 C C . ILE A 1 305 ? -11.705 17.561 8.879 1.00 85.31 305 ILE A C 1
ATOM 2526 O O . ILE A 1 305 ? -11.968 18.213 7.879 1.00 85.31 305 ILE A O 1
ATOM 2530 N N . THR A 1 306 ? -12.623 17.254 9.799 1.00 74.50 306 THR A N 1
ATOM 2531 C CA . THR A 1 306 ? -14.036 17.659 9.691 1.00 74.50 306 THR A CA 1
ATOM 2532 C C . THR A 1 306 ? -14.257 19.116 10.101 1.00 74.50 306 THR A C 1
ATOM 2534 O O . THR A 1 306 ? -15.047 19.808 9.474 1.00 74.50 306 THR A O 1
ATOM 2537 N N . THR A 1 307 ? -13.531 19.610 11.108 1.00 70.00 307 THR A N 1
ATOM 2538 C CA . THR A 1 307 ? -13.690 20.981 11.643 1.00 70.00 307 THR A CA 1
ATOM 2539 C C . THR A 1 307 ? -13.038 22.078 10.805 1.00 70.00 307 THR A C 1
ATOM 2541 O O . THR A 1 307 ? -13.427 23.237 10.914 1.00 70.00 307 THR A O 1
ATOM 2544 N N . LYS A 1 308 ? -12.030 21.751 9.990 1.00 61.78 308 LYS A N 1
ATOM 2545 C CA . LYS A 1 308 ? -11.238 22.747 9.246 1.00 61.78 308 LYS A CA 1
ATOM 2546 C C . LYS A 1 308 ? -11.924 23.338 8.022 1.00 61.78 308 LYS A C 1
ATOM 2548 O O . LYS A 1 308 ? -11.340 24.206 7.378 1.00 61.78 308 LYS A O 1
ATOM 2553 N N . ASP A 1 309 ? -13.122 22.885 7.702 1.00 52.78 309 ASP A N 1
ATOM 2554 C CA . ASP A 1 309 ? -13.828 23.358 6.533 1.00 52.78 309 ASP A CA 1
ATOM 2555 C C . ASP A 1 309 ? -15.075 24.136 6.942 1.00 52.78 309 ASP A C 1
ATOM 2557 O O . ASP A 1 309 ? -16.103 23.563 7.300 1.00 52.78 309 ASP A O 1
ATOM 2561 N N . GLU A 1 310 ? -14.979 25.465 6.879 1.00 51.25 310 GLU A N 1
ATOM 2562 C CA . GLU A 1 310 ? -16.097 26.387 7.125 1.00 51.25 310 GLU A CA 1
ATOM 2563 C C . GLU A 1 310 ? -17.250 26.194 6.118 1.00 51.25 310 GLU A C 1
ATOM 2565 O O . GLU A 1 310 ? -18.325 26.766 6.294 1.00 51.25 310 GLU A O 1
ATOM 2570 N N . LYS A 1 311 ? -17.047 25.393 5.059 1.00 50.91 311 LYS A N 1
ATOM 2571 C CA . LYS A 1 311 ? -18.068 25.045 4.060 1.00 50.91 311 LYS A CA 1
ATOM 2572 C C . LYS A 1 311 ? -18.709 23.675 4.260 1.00 50.91 311 LYS A C 1
ATOM 2574 O O . LYS A 1 311 ? -19.695 23.396 3.580 1.00 50.91 311 LYS A O 1
ATOM 2579 N N . ILE A 1 312 ? -18.186 22.835 5.153 1.00 52.25 312 ILE A N 1
ATOM 2580 C CA . ILE A 1 312 ? -18.839 21.569 5.498 1.00 52.25 312 ILE A CA 1
ATOM 2581 C C . ILE A 1 312 ? -19.985 21.910 6.442 1.00 52.25 312 ILE A C 1
ATOM 2583 O O . ILE A 1 312 ? -19.791 22.538 7.483 1.00 52.25 312 ILE A O 1
ATOM 2587 N N . SER A 1 313 ? -21.201 21.534 6.056 1.00 54.25 313 SER A N 1
ATOM 2588 C CA . SER A 1 313 ? -22.381 21.796 6.876 1.00 54.25 313 SER A CA 1
ATOM 2589 C C . SER A 1 313 ? -22.237 21.119 8.246 1.00 54.25 313 SER A C 1
ATOM 2591 O O . SER A 1 313 ? -21.673 20.028 8.347 1.00 54.25 313 SER A O 1
ATOM 2593 N N . GLU A 1 314 ? -22.793 21.709 9.313 1.00 51.94 314 GLU A N 1
ATOM 2594 C CA . GLU A 1 314 ? -22.837 21.069 10.647 1.00 51.94 314 GLU A CA 1
ATOM 2595 C C . GLU A 1 314 ? -23.395 19.635 10.577 1.00 51.94 314 GLU A C 1
ATOM 2597 O O . GLU A 1 314 ? -23.001 18.761 11.349 1.00 51.94 314 GLU A O 1
ATOM 2602 N N . LYS A 1 315 ? -24.262 19.376 9.590 1.00 53.75 315 LYS A N 1
ATOM 2603 C CA . LYS A 1 315 ? -24.797 18.056 9.271 1.00 53.75 315 LYS A CA 1
ATOM 2604 C C . LYS A 1 315 ? -23.718 17.064 8.826 1.00 53.75 315 LYS A C 1
ATOM 2606 O O . LYS A 1 315 ? -23.700 15.965 9.346 1.00 53.75 315 LYS A O 1
ATOM 2611 N N . GLU A 1 316 ? -22.800 17.429 7.937 1.00 54.31 316 GLU A N 1
ATOM 2612 C CA . GLU A 1 316 ? -21.739 16.533 7.442 1.00 54.31 316 GLU A CA 1
ATOM 2613 C C . GLU A 1 316 ? -20.656 16.252 8.501 1.00 54.31 316 GLU A C 1
ATOM 2615 O O . GLU A 1 316 ? -20.121 15.144 8.570 1.00 54.31 316 GLU A O 1
ATOM 2620 N N . GLN A 1 317 ? -20.357 17.223 9.375 1.00 52.62 317 GLN A N 1
ATOM 2621 C CA . GLN A 1 317 ? -19.467 17.011 10.528 1.00 52.62 317 GLN A CA 1
ATOM 2622 C C . GLN A 1 317 ? -20.106 16.079 11.562 1.00 52.62 317 GLN A C 1
ATOM 2624 O O . GLN A 1 317 ? -19.454 15.158 12.067 1.00 52.62 317 GLN A O 1
ATOM 2629 N N . SER A 1 318 ? -21.391 16.310 11.853 1.00 54.91 318 SER A N 1
ATOM 2630 C CA . SER A 1 318 ? -22.193 15.428 12.690 1.00 54.91 318 SER A CA 1
ATOM 2631 C C . SER A 1 318 ? -22.246 14.041 12.063 1.00 54.91 318 SER A C 1
ATOM 2633 O O . SER A 1 318 ? -21.891 13.090 12.740 1.00 54.91 318 SER A O 1
ATOM 2635 N N . ASP A 1 319 ? -22.516 13.928 10.763 1.00 57.50 319 ASP A N 1
ATOM 2636 C CA . ASP A 1 319 ? -22.571 12.669 10.029 1.00 57.50 319 ASP A CA 1
ATOM 2637 C C . ASP A 1 319 ? -21.233 11.931 10.055 1.00 57.50 319 ASP A C 1
ATOM 2639 O O . ASP A 1 319 ? -21.273 10.727 10.192 1.00 57.50 319 ASP A O 1
ATOM 2643 N N . ALA A 1 320 ? -20.059 12.572 10.017 1.00 58.25 320 ALA A N 1
ATOM 2644 C CA . ALA A 1 320 ? -18.764 11.878 10.101 1.00 58.25 320 ALA A CA 1
ATOM 2645 C C . ALA A 1 320 ? -18.448 11.306 11.504 1.00 58.25 320 ALA A C 1
ATOM 2647 O O . ALA A 1 320 ? -17.889 10.211 11.634 1.00 58.25 320 ALA A O 1
ATOM 2648 N N . LEU A 1 321 ? -18.808 12.030 12.569 1.00 58.97 321 LEU A N 1
ATOM 2649 C CA . LEU A 1 321 ? -18.654 11.567 13.956 1.00 58.97 321 LEU A CA 1
ATOM 2650 C C . LEU A 1 321 ? -19.727 10.537 14.320 1.00 58.97 321 LEU A C 1
ATOM 2652 O O . LEU A 1 321 ? -19.406 9.461 14.823 1.00 58.97 321 LEU A O 1
ATOM 2656 N N . ILE A 1 322 ? -20.976 10.825 13.956 1.00 60.81 322 ILE A N 1
ATOM 2657 C CA . ILE A 1 322 ? -22.098 9.892 13.976 1.00 60.81 322 ILE A CA 1
ATOM 2658 C C . ILE A 1 322 ? -21.772 8.685 13.105 1.00 60.81 322 ILE A C 1
ATOM 2660 O O . ILE A 1 322 ? -22.169 7.596 13.460 1.00 60.81 322 ILE A O 1
ATOM 2664 N N . PHE A 1 323 ? -21.011 8.804 12.020 1.00 59.97 323 PHE A N 1
ATOM 2665 C CA . PHE A 1 323 ? -20.590 7.683 11.181 1.00 59.97 323 PHE A CA 1
ATOM 2666 C C . PHE A 1 323 ? -19.586 6.785 11.904 1.00 59.97 323 PHE A C 1
ATOM 2668 O O . PHE A 1 323 ? -19.730 5.567 11.854 1.00 59.97 323 PHE A O 1
ATOM 2675 N N . LEU A 1 324 ? -18.619 7.339 12.645 1.00 58.19 324 LEU A N 1
ATOM 2676 C CA . LEU A 1 324 ? -17.758 6.534 13.522 1.00 58.19 324 LEU A CA 1
ATOM 2677 C C . LEU A 1 324 ? -18.549 5.851 14.646 1.00 58.19 324 LEU A C 1
ATOM 2679 O O . LEU A 1 324 ? -18.253 4.710 15.005 1.00 58.19 324 LEU A O 1
ATOM 2683 N N . GLU A 1 325 ? -19.550 6.531 15.202 1.00 56.81 325 GLU A N 1
ATOM 2684 C CA . GLU A 1 325 ? -20.403 6.007 16.274 1.00 56.81 325 GLU A CA 1
ATOM 2685 C C . GLU A 1 325 ? -21.442 4.988 15.755 1.00 56.81 325 GLU A C 1
ATOM 2687 O O . GLU A 1 325 ? -21.666 3.957 16.392 1.00 56.81 325 GLU A O 1
ATOM 2692 N N . ASN A 1 326 ? -21.954 5.197 14.539 1.00 53.97 326 ASN A N 1
ATOM 2693 C CA . ASN A 1 326 ? -22.891 4.363 13.776 1.00 53.97 326 ASN A CA 1
ATOM 2694 C C . ASN A 1 326 ? -22.187 3.356 12.859 1.00 53.97 326 ASN A C 1
ATOM 2696 O O . ASN A 1 326 ? -22.853 2.658 12.089 1.00 53.97 326 ASN A O 1
ATOM 2700 N N . LEU A 1 327 ? -20.871 3.148 13.003 1.00 53.66 327 LEU A N 1
ATOM 2701 C CA . LEU A 1 327 ? -20.182 1.919 12.578 1.00 53.66 327 LEU A CA 1
ATOM 2702 C C . LEU A 1 327 ? -20.671 0.700 13.396 1.00 53.66 327 LEU A C 1
ATOM 2704 O O . LEU A 1 327 ? -19.900 -0.166 13.825 1.00 53.66 327 LEU A O 1
ATOM 2708 N N . SER A 1 328 ? -21.967 0.629 13.677 1.00 44.31 328 SER A N 1
ATOM 2709 C CA . SER A 1 328 ? -22.700 -0.467 14.278 1.00 44.31 328 SER A CA 1
ATOM 2710 C C . SER A 1 328 ? -23.399 -1.256 13.175 1.00 44.31 328 SER A C 1
ATOM 2712 O O . SER A 1 328 ? -24.613 -1.176 13.062 1.00 44.31 328 SER A O 1
ATOM 2714 N N . PHE A 1 329 ? -22.673 -2.032 12.365 1.00 42.69 329 PHE A N 1
ATOM 2715 C CA . PHE A 1 329 ? -23.344 -2.973 11.462 1.00 42.69 329 PHE A CA 1
ATOM 2716 C C . PHE A 1 329 ? -22.655 -4.336 11.364 1.00 42.69 329 PHE A C 1
ATOM 2718 O O . PHE A 1 329 ? -21.447 -4.437 11.159 1.00 42.69 329 PHE A O 1
ATOM 2725 N N . ASN A 1 330 ? -23.526 -5.338 11.528 1.00 37.72 330 ASN A N 1
ATOM 2726 C CA . ASN A 1 330 ? -23.390 -6.793 11.551 1.00 37.72 330 ASN A CA 1
ATOM 2727 C C . ASN A 1 330 ? -22.440 -7.373 12.606 1.00 37.72 330 ASN A C 1
ATOM 2729 O O . ASN A 1 330 ? -21.219 -7.375 12.471 1.00 37.72 330 ASN A O 1
ATOM 2733 N N . GLU A 1 331 ? -23.050 -7.929 13.657 1.00 39.66 331 GLU A N 1
ATOM 2734 C CA . GLU A 1 331 ? -22.402 -8.881 14.552 1.00 39.66 331 GLU A CA 1
ATOM 2735 C C . GLU A 1 331 ? -21.855 -10.043 13.716 1.00 39.66 331 GLU A C 1
ATOM 2737 O O . GLU A 1 331 ? -22.596 -10.750 13.031 1.00 39.66 331 GLU A O 1
ATOM 2742 N N . PHE A 1 332 ? -20.538 -10.231 13.740 1.00 40.62 332 PHE A N 1
ATOM 2743 C CA . PHE A 1 332 ? -19.932 -11.428 13.182 1.00 40.62 332 PHE A CA 1
ATOM 2744 C C . PHE A 1 332 ? -20.350 -12.623 14.037 1.00 40.62 332 PHE A C 1
ATOM 2746 O O . PHE A 1 332 ? -19.894 -12.772 15.170 1.00 40.62 332 PHE A O 1
ATOM 2753 N N . ALA A 1 333 ? -21.207 -13.481 13.483 1.00 37.09 333 ALA A N 1
ATOM 2754 C CA . ALA A 1 333 ? -21.446 -14.803 14.036 1.00 37.09 333 ALA A CA 1
ATOM 2755 C C . ALA A 1 333 ? -20.119 -15.580 14.085 1.00 37.09 333 ALA A C 1
ATOM 2757 O O . ALA A 1 333 ? -19.332 -15.555 13.135 1.00 37.09 333 ALA A O 1
ATOM 2758 N N . ASP A 1 334 ? -19.882 -16.231 15.221 1.00 39.53 334 ASP A N 1
ATOM 2759 C CA . ASP A 1 334 ? -18.653 -16.908 15.629 1.00 39.53 334 ASP A CA 1
ATOM 2760 C C . ASP A 1 334 ? -17.784 -17.463 14.491 1.00 39.53 334 ASP A C 1
ATOM 2762 O O . ASP A 1 334 ? -18.128 -18.405 13.771 1.00 39.53 334 ASP A O 1
ATOM 2766 N N . PHE A 1 335 ? -16.573 -16.922 14.400 1.00 37.03 335 PHE A N 1
ATOM 2767 C CA . PHE A 1 335 ? -15.526 -17.386 13.505 1.00 37.03 335 PHE A CA 1
ATOM 2768 C C . PHE A 1 335 ? -15.003 -18.766 13.946 1.00 37.03 335 PHE A C 1
ATOM 2770 O O . PHE A 1 335 ? -13.996 -18.885 14.646 1.00 37.03 335 PHE A O 1
ATOM 2777 N N . LYS A 1 336 ? -15.665 -19.845 13.513 1.00 39.03 336 LYS A N 1
ATOM 2778 C CA . LYS A 1 336 ? -15.098 -21.200 13.555 1.00 39.03 336 LYS A CA 1
ATOM 2779 C C . LYS A 1 336 ? -14.160 -21.378 12.365 1.00 39.03 336 LYS A C 1
ATOM 2781 O O . LYS A 1 336 ? -14.574 -21.758 11.274 1.00 39.03 336 LYS A O 1
ATOM 2786 N N . VAL A 1 337 ? -12.869 -21.115 12.573 1.00 40.34 337 VAL A N 1
ATOM 2787 C CA . VAL A 1 337 ? -11.828 -21.597 11.652 1.00 40.34 337 VAL A CA 1
ATOM 2788 C C . VAL A 1 337 ? -11.950 -23.113 11.604 1.00 40.34 337 VAL A C 1
ATOM 2790 O O . VAL A 1 337 ? -11.700 -23.783 12.606 1.00 40.34 337 VAL A O 1
ATOM 2793 N N . ASN A 1 338 ? -12.328 -23.664 10.454 1.00 35.75 338 ASN A N 1
ATOM 2794 C CA . ASN A 1 338 ? -12.195 -25.095 10.227 1.00 35.75 338 ASN A CA 1
ATOM 2795 C C . ASN A 1 338 ? -10.728 -25.478 10.479 1.00 35.75 338 ASN A C 1
ATOM 2797 O O . ASN A 1 338 ? -9.828 -25.008 9.781 1.00 35.75 338 ASN A O 1
ATOM 2801 N N . LYS A 1 339 ? -10.497 -26.332 11.487 1.00 38.78 339 LYS A N 1
ATOM 2802 C CA . LYS A 1 339 ? -9.186 -26.879 11.900 1.00 38.78 339 LYS A CA 1
ATOM 2803 C C . LYS A 1 339 ? -8.387 -27.537 10.763 1.00 38.78 339 LYS A C 1
ATOM 2805 O O . LYS A 1 339 ? -7.226 -27.879 10.944 1.00 38.78 339 LYS A O 1
ATOM 2810 N N . THR A 1 340 ? -8.975 -27.689 9.582 1.00 38.84 340 THR A N 1
ATOM 2811 C CA . THR A 1 340 ? -8.364 -28.262 8.381 1.00 38.84 340 THR A CA 1
ATOM 2812 C C . THR A 1 340 ? -7.139 -27.480 7.877 1.00 38.84 340 THR A C 1
ATOM 2814 O O . THR A 1 340 ? -6.314 -28.047 7.171 1.00 38.84 340 THR A O 1
ATOM 2817 N N . ILE A 1 341 ? -6.962 -26.206 8.258 1.00 41.12 341 ILE A N 1
ATOM 2818 C CA . ILE A 1 341 ? -5.831 -25.370 7.798 1.00 41.12 341 ILE A CA 1
ATOM 2819 C C . ILE A 1 341 ? -4.516 -25.671 8.553 1.00 41.12 341 ILE A C 1
ATOM 2821 O O . ILE A 1 341 ? -3.436 -25.390 8.040 1.00 41.12 341 ILE A O 1
ATOM 2825 N N . GLU A 1 342 ? -4.553 -26.321 9.722 1.00 38.41 342 GLU A N 1
ATOM 2826 C CA . GLU A 1 342 ? -3.319 -26.658 10.459 1.00 38.41 342 GLU A CA 1
ATOM 2827 C C . GLU A 1 342 ? -2.486 -27.776 9.802 1.00 38.41 342 GLU A C 1
ATOM 2829 O O . GLU A 1 342 ? -1.329 -27.969 10.173 1.00 38.41 342 GLU A O 1
ATOM 2834 N N . GLN A 1 343 ? -3.013 -28.483 8.794 1.00 37.44 343 GLN A N 1
ATOM 2835 C CA . GLN A 1 343 ? -2.312 -29.610 8.163 1.00 37.44 343 GLN A CA 1
ATOM 2836 C C . GLN A 1 343 ? -1.472 -29.247 6.926 1.00 37.44 343 GLN A C 1
ATOM 2838 O O . GLN A 1 343 ? -0.665 -30.068 6.497 1.00 37.44 343 GLN A O 1
ATOM 2843 N N . SER A 1 344 ? -1.588 -28.034 6.369 1.00 34.78 344 SER A N 1
ATOM 2844 C CA . SER A 1 344 ? -0.817 -27.621 5.178 1.00 34.78 344 SER A CA 1
ATOM 2845 C C . SER A 1 344 ? 0.363 -26.689 5.472 1.00 34.78 344 SER A C 1
ATOM 2847 O O . SER A 1 344 ? 1.143 -26.384 4.570 1.00 34.78 344 SER A O 1
ATOM 2849 N N . SER A 1 345 ? 0.567 -26.284 6.730 1.00 34.34 345 SER A N 1
ATOM 2850 C CA . SER A 1 345 ? 1.795 -25.599 7.136 1.00 34.34 345 SER A CA 1
ATOM 2851 C C . SER A 1 345 ? 2.762 -26.607 7.757 1.00 34.34 345 SER A C 1
ATOM 2853 O O . SER A 1 345 ? 2.600 -27.045 8.893 1.00 34.34 345 SER A O 1
ATOM 2855 N N . THR A 1 346 ? 3.799 -26.999 7.018 1.00 34.53 346 THR A N 1
ATOM 2856 C CA . THR A 1 346 ? 4.992 -27.603 7.620 1.00 34.53 346 THR A CA 1
ATOM 2857 C C . THR A 1 346 ? 5.611 -26.576 8.563 1.00 34.53 346 THR A C 1
ATOM 2859 O O . THR A 1 346 ? 6.390 -25.713 8.156 1.00 34.53 346 THR A O 1
ATOM 2862 N N . VAL A 1 347 ? 5.224 -26.652 9.835 1.00 34.88 347 VAL A N 1
ATOM 2863 C CA . VAL A 1 347 ? 5.826 -25.912 10.938 1.00 34.88 347 VAL A CA 1
ATOM 2864 C C . VAL A 1 347 ? 7.295 -26.322 11.018 1.00 34.88 347 VAL A C 1
ATOM 2866 O O . VAL A 1 347 ? 7.641 -27.401 11.504 1.00 34.88 347 VAL A O 1
ATOM 2869 N N . LEU A 1 348 ? 8.183 -25.451 10.537 1.00 36.12 348 LEU A N 1
ATOM 2870 C CA . LEU A 1 348 ? 9.594 -25.488 10.901 1.00 36.12 348 LEU A CA 1
ATOM 2871 C C . LEU A 1 348 ? 9.669 -25.301 12.418 1.00 36.12 348 LEU A C 1
ATOM 2873 O O . LEU A 1 348 ? 9.544 -24.187 12.927 1.00 36.12 348 LEU A O 1
ATOM 2877 N N . LYS A 1 349 ? 9.842 -26.411 13.146 1.00 36.88 349 LYS A N 1
ATOM 2878 C CA . LYS A 1 349 ? 10.110 -26.391 14.585 1.00 36.88 349 LYS A CA 1
ATOM 2879 C C . LYS A 1 349 ? 11.292 -25.445 14.855 1.00 36.88 349 LYS A C 1
ATOM 2881 O O . LYS A 1 349 ? 12.299 -25.525 14.144 1.00 36.88 349 LYS A O 1
ATOM 2886 N N . PRO A 1 350 ? 11.221 -24.577 15.877 1.00 33.50 350 PRO A N 1
ATOM 2887 C CA . PRO A 1 350 ? 12.353 -23.743 16.248 1.00 33.50 350 PRO A CA 1
ATOM 2888 C C . PRO A 1 350 ? 13.545 -24.638 16.615 1.00 33.50 350 PRO A C 1
ATOM 2890 O O . PRO A 1 350 ? 13.451 -25.494 17.497 1.00 33.50 350 PRO A O 1
ATOM 2893 N N . ARG A 1 351 ? 14.677 -24.457 15.918 1.00 37.19 351 ARG A N 1
ATOM 2894 C CA . ARG A 1 351 ? 15.953 -25.078 16.295 1.00 37.19 351 ARG A CA 1
ATOM 2895 C C . ARG A 1 351 ? 16.296 -24.618 17.710 1.00 37.19 351 ARG A C 1
ATOM 2897 O O . ARG A 1 351 ? 16.507 -23.427 17.937 1.00 37.19 351 ARG A O 1
ATOM 2904 N N . LYS A 1 352 ? 16.371 -25.565 18.651 1.00 42.66 352 LYS A N 1
ATOM 2905 C CA . LYS A 1 352 ? 16.965 -25.331 19.970 1.00 42.66 352 LYS A CA 1
ATOM 2906 C C . LYS A 1 352 ? 18.372 -24.762 19.764 1.00 42.66 352 LYS A C 1
ATOM 2908 O O . LYS A 1 352 ? 19.187 -25.357 19.059 1.00 42.66 352 LYS A O 1
ATOM 2913 N N . ARG A 1 353 ? 18.636 -23.597 20.361 1.00 43.53 353 ARG A N 1
ATOM 2914 C CA . ARG A 1 353 ? 19.982 -23.034 20.501 1.00 43.53 353 ARG A CA 1
ATOM 2915 C C . ARG A 1 353 ? 20.802 -24.039 21.309 1.00 43.53 353 ARG A C 1
ATOM 2917 O O . ARG A 1 353 ? 20.551 -24.217 22.495 1.00 43.53 353 ARG A O 1
ATOM 2924 N N . VAL A 1 354 ? 21.745 -24.712 20.658 1.00 43.81 354 VAL A N 1
ATOM 2925 C CA . VAL A 1 354 ? 22.801 -25.444 21.357 1.00 43.81 354 VAL A CA 1
ATOM 2926 C C . VAL A 1 354 ? 23.729 -24.381 21.934 1.00 43.81 354 VAL A C 1
ATOM 2928 O O . VAL A 1 354 ? 24.426 -23.697 21.186 1.00 43.81 354 VAL A O 1
ATOM 2931 N N . GLN A 1 355 ? 23.676 -24.182 23.250 1.00 47.91 355 GLN A N 1
ATOM 2932 C CA . GLN A 1 355 ? 24.756 -23.509 23.961 1.00 47.91 355 GLN A CA 1
ATOM 2933 C C . GLN A 1 355 ? 25.961 -24.451 23.907 1.00 47.91 355 GLN A C 1
ATOM 2935 O O . GLN A 1 355 ? 25.886 -25.577 24.394 1.00 47.91 355 GLN A O 1
ATOM 2940 N N . LYS A 1 356 ? 27.038 -24.017 23.248 1.00 54.00 356 LYS A N 1
ATOM 2941 C CA . LYS A 1 356 ? 28.350 -24.634 23.438 1.00 54.00 356 LYS A CA 1
ATOM 2942 C C . LYS A 1 356 ? 28.850 -24.186 24.811 1.00 54.00 356 LYS A C 1
ATOM 2944 O O . LYS A 1 356 ? 28.903 -22.979 25.047 1.00 54.00 356 LYS A O 1
ATOM 2949 N N . GLN A 1 357 ? 29.119 -25.151 25.687 1.00 60.25 357 GLN A N 1
ATOM 2950 C CA . GLN A 1 357 ? 30.026 -24.964 26.818 1.00 60.25 357 GLN A CA 1
ATOM 2951 C C . GLN A 1 357 ? 31.463 -24.940 26.313 1.00 60.25 357 GLN A C 1
ATOM 2953 O O . GLN A 1 357 ? 31.732 -25.648 25.310 1.00 60.25 357 GLN A O 1
#

Secondary structure (DSSP, 8-state):
-EEEEEEEEEEEESSEEEEEEEEEEEETTEEEEEEEEEEEEEEETTEEEEEEEEE-S--SSGGGHHHHHHHHHHHHHHHH--SSEEEEEE---S-SSS--SS---PPPHHHHHHHHHHHHHHH-SEEEEEETTSSS-EESS-HHHHHHHHHH------TT-HHHHHHHHHHHH----GGGS---------------------TTHHHHHHHHHHHTS-HHHHHHHHHHSTTTTT-EEEEEE----SS--TT---HHHHHHHHTEEEEEEEEEEEEHHHHHHHHHHS--SSHHHHHHHHHHHHHHHHHT-TTS-HHHHHHHHHHHH-------------GGGGGS----PPPP-----

Organism: NCBI:txid146866

pLDDT: mean 76.06, std 20.46, range [33.5, 98.0]

Sequence (357 aa):
MLVSLSIIHFECTGSKQIFFLVQKLKKDVKIFFTPVAAAIIEKKDTALFIEAIDTTGLFEPRDKQTYFTQSFILKIIEYLGYENHLECFSHPKPAMIFIKKNDKYLVNPKKLLNYWYKIFEIACQNVICWSNYLKKATFTSDESKILQYLSKMDMTYFDDDPKRKLNKFLIEKHPMDQDLIVETEKEGSNPHEDSKQPEEFSNDLQKSSTKKITDSFDKQDFFRILLTRRDFNAGGLVIGQNKRVTRELRHIDEPLLRNLSSQMTFIEKIAVNCEFEVFLNLIHQGDWCNLERSDQSLREIISKITTKDEKISEKEQSDALIFLENLSFNEFADFKVNKTIEQSSTVLKPRKRVQKQ

Foldseek 3Di:
DFFAWAWAWEDEPDQKIKIFTWTWDDDDPDTFTFGAKMWIWGDDDQEIETEDIDGLCADPVNVCSLLLSLLNVLLVCLVVDGAFKYKYKQDWDQDDQQQAPDDDDTDQSVRSQVSVQVSLVLNFPWKWKDAPVDPDIDIPDDPVVVLVSLLVDDDDDDPPDLLVVLLVVVCVVCVDPPVPPPDDDDDDDDDDDDDDDDDDPDPPVVVVVSVVVVNPDDVVVSSVVSCPDPVDVSMMMMMGGHPDPDSDSPRSPPVSSVVSSVRYHYDDYDYQHHHPVVLSVLSHPFHSNHRVSSRVSVVVSLLVRLPPDPPRPPVNNCCSVVVVVPPPDDGPDDDDDPPVVVPPDPPPDDPPPPDDD